Protein AF-A0A6N7FLP1-F1 (afdb_monomer)

Sequence (189 aa):
MVPLFHERLGVHRRAWGLLALALGVGLVAIHPLTVPLIALSWLYAVVRYARTEVHVDTDTVRVGKRVAALAWLDPTSLGRARNPWPWRPFTRTYLGANPIWTNDSVRVVGRDPRGRKVVVAVGTQRRDELIAVLEWGMRSARARAGAWAGTSLPVAGWYDDPWAPGASWRWWDGWQWTAYSAPTFRGRR

Structure (mmCIF, N/CA/C/O backbone):
data_AF-A0A6N7FLP1-F1
#
_entry.id   AF-A0A6N7FLP1-F1
#
loop_
_atom_site.group_PDB
_atom_site.id
_atom_site.type_symbol
_atom_site.label_atom_id
_atom_site.label_alt_id
_atom_site.label_comp_id
_atom_site.label_asym_id
_atom_site.label_entity_id
_atom_site.label_seq_id
_atom_site.pdbx_PDB_ins_code
_atom_site.Cartn_x
_atom_site.Cartn_y
_atom_site.Cartn_z
_atom_site.occupancy
_atom_site.B_iso_or_equiv
_atom_site.auth_seq_id
_atom_site.auth_comp_id
_atom_site.auth_asym_id
_atom_site.auth_atom_id
_atom_site.pdbx_PDB_model_num
ATOM 1 N N . MET A 1 1 ? -4.647 -14.463 12.229 1.00 58.47 1 MET A N 1
ATOM 2 C CA . MET A 1 1 ? -5.550 -13.712 11.330 1.00 58.47 1 MET A CA 1
ATOM 3 C C . MET A 1 1 ? -5.112 -13.975 9.904 1.00 58.47 1 MET A C 1
ATOM 5 O O . MET A 1 1 ? -3.911 -14.040 9.673 1.00 58.47 1 MET A O 1
ATOM 9 N N . VAL A 1 2 ? -6.055 -14.202 8.992 1.00 75.69 2 VAL A N 1
ATOM 10 C CA . VAL A 1 2 ? -5.757 -14.374 7.563 1.00 75.69 2 VAL A CA 1
ATOM 11 C C . VAL A 1 2 ? -5.681 -12.977 6.934 1.00 75.69 2 VAL A C 1
ATOM 13 O O . VAL A 1 2 ? -6.632 -12.215 7.122 1.00 75.69 2 VAL A O 1
ATOM 16 N N . PRO A 1 3 ? -4.583 -12.610 6.246 1.00 84.44 3 PRO A N 1
ATOM 17 C CA . PRO A 1 3 ? -4.479 -11.310 5.591 1.00 84.44 3 PRO A CA 1
ATOM 18 C C . PRO A 1 3 ? -5.512 -11.209 4.463 1.00 84.44 3 PRO A C 1
ATOM 20 O O . PRO A 1 3 ? -5.725 -12.169 3.723 1.00 84.44 3 PRO A O 1
ATOM 23 N N . LEU A 1 4 ? -6.138 -10.040 4.316 1.00 90.62 4 LEU A N 1
ATOM 24 C CA . LEU A 1 4 ? -7.123 -9.774 3.258 1.00 90.62 4 LEU A CA 1
ATOM 25 C C . LEU A 1 4 ? -6.460 -9.695 1.885 1.00 90.62 4 LEU A C 1
ATOM 27 O O . LEU A 1 4 ? -7.066 -10.020 0.870 1.00 90.62 4 LEU A O 1
ATOM 31 N N . PHE A 1 5 ? -5.210 -9.241 1.860 1.00 93.88 5 PHE A N 1
ATOM 32 C CA . PHE A 1 5 ? -4.398 -9.194 0.661 1.00 93.88 5 PHE A CA 1
ATOM 33 C C . PHE A 1 5 ? -2.942 -9.441 1.016 1.00 93.88 5 PHE A C 1
ATOM 35 O O . PHE A 1 5 ? -2.405 -8.852 1.956 1.00 93.88 5 PHE A O 1
ATOM 42 N N . HIS A 1 6 ? -2.294 -10.280 0.219 1.00 93.62 6 HIS A N 1
ATOM 43 C CA . HIS A 1 6 ? -0.866 -10.514 0.295 1.00 93.62 6 HIS A CA 1
ATOM 44 C C . HIS A 1 6 ? -0.283 -10.601 -1.114 1.00 93.62 6 HIS A C 1
ATOM 46 O O . HIS A 1 6 ? -0.734 -11.393 -1.946 1.00 93.62 6 HIS A O 1
ATOM 52 N N . GLU A 1 7 ? 0.745 -9.800 -1.372 1.00 90.50 7 GLU A N 1
ATOM 53 C CA . GLU A 1 7 ? 1.528 -9.867 -2.599 1.00 90.50 7 GLU A CA 1
ATOM 54 C C . GLU A 1 7 ? 2.999 -9.621 -2.284 1.00 90.50 7 GLU A C 1
ATOM 56 O O . GLU A 1 7 ? 3.379 -8.600 -1.706 1.00 90.50 7 GLU A O 1
ATOM 61 N N . ARG A 1 8 ? 3.853 -10.547 -2.721 1.00 87.69 8 ARG A N 1
ATOM 62 C CA . ARG A 1 8 ? 5.289 -10.307 -2.768 1.00 87.69 8 ARG A CA 1
ATOM 63 C C . ARG A 1 8 ? 5.625 -9.645 -4.092 1.00 87.69 8 ARG A C 1
ATOM 65 O O . ARG A 1 8 ? 5.362 -10.202 -5.156 1.00 87.69 8 ARG A O 1
ATOM 72 N N . LEU A 1 9 ? 6.225 -8.464 -4.026 1.00 82.56 9 LEU A N 1
ATOM 73 C CA . LEU A 1 9 ? 6.551 -7.712 -5.226 1.00 82.56 9 LEU A CA 1
ATOM 74 C C . LEU A 1 9 ? 7.713 -8.391 -5.947 1.00 82.56 9 LEU A C 1
ATOM 76 O O . LEU A 1 9 ? 8.811 -8.534 -5.413 1.00 82.56 9 LEU A O 1
ATOM 80 N N . GLY A 1 10 ? 7.443 -8.854 -7.163 1.00 72.75 10 GLY A N 1
ATOM 81 C CA . GLY A 1 10 ? 8.394 -9.578 -7.996 1.00 72.75 10 GLY A CA 1
ATOM 82 C C . GLY A 1 10 ? 8.867 -8.764 -9.195 1.00 72.75 10 GLY A C 1
ATOM 83 O O . GLY A 1 10 ? 8.194 -7.851 -9.681 1.00 72.75 10 GLY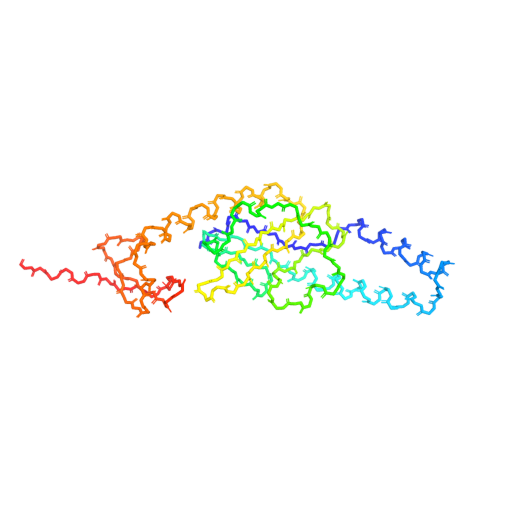 A O 1
ATOM 84 N N . VAL A 1 11 ? 10.041 -9.125 -9.709 1.00 75.06 11 VAL A N 1
ATOM 85 C CA . VAL A 1 11 ? 10.516 -8.638 -11.006 1.00 75.06 11 VAL A CA 1
ATOM 86 C C . VAL A 1 11 ? 9.883 -9.483 -12.099 1.00 75.06 11 VAL A C 1
ATOM 88 O O . VAL A 1 11 ? 10.123 -10.685 -12.182 1.00 75.06 11 VAL A O 1
ATOM 91 N N . HIS A 1 12 ? 9.075 -8.859 -12.951 1.00 74.50 12 HIS A N 1
ATOM 92 C CA . HIS A 1 12 ? 8.487 -9.546 -14.097 1.00 74.50 12 HIS A CA 1
ATOM 93 C C . HIS A 1 12 ? 9.521 -9.699 -15.221 1.00 74.50 12 HIS A C 1
ATOM 95 O O . HIS A 1 12 ? 10.393 -8.846 -15.377 1.00 74.50 12 HIS A O 1
ATOM 101 N N . ARG A 1 13 ? 9.373 -10.705 -16.097 1.00 78.81 13 ARG A N 1
ATOM 102 C CA . ARG A 1 13 ? 10.226 -10.867 -17.299 1.00 78.81 13 ARG A CA 1
ATOM 103 C C . ARG A 1 13 ? 10.366 -9.584 -18.136 1.00 78.81 13 ARG A C 1
ATOM 105 O O . ARG A 1 13 ? 11.445 -9.301 -18.640 1.00 78.81 13 ARG A O 1
ATOM 112 N N . ARG A 1 14 ? 9.302 -8.773 -18.227 1.00 74.75 14 ARG A N 1
ATOM 113 C CA . ARG A 1 14 ? 9.288 -7.496 -18.966 1.00 74.75 14 ARG A CA 1
ATOM 114 C C . ARG A 1 14 ? 10.258 -6.458 -18.392 1.00 74.75 14 ARG A C 1
ATOM 116 O O . ARG A 1 14 ? 10.766 -5.634 -19.142 1.00 74.75 14 ARG A O 1
ATOM 123 N N . ALA A 1 15 ?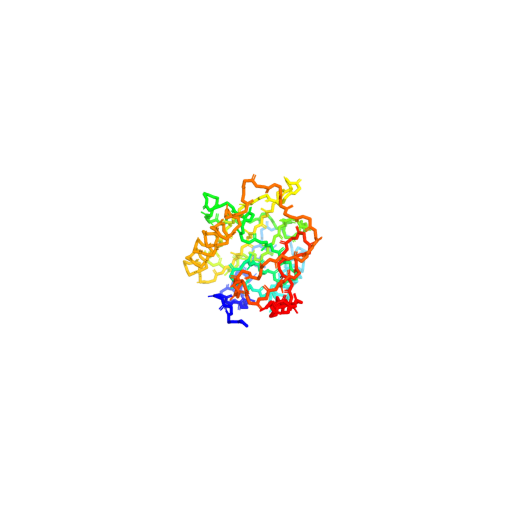 10.555 -6.519 -17.093 1.00 77.38 15 ALA A N 1
ATOM 124 C CA . ALA A 1 15 ? 11.507 -5.621 -16.448 1.00 77.38 15 ALA A CA 1
ATOM 125 C C . ALA A 1 15 ? 12.912 -5.756 -17.055 1.00 77.38 15 ALA A C 1
ATOM 127 O O . ALA A 1 15 ? 13.587 -4.758 -17.272 1.00 77.38 15 ALA A O 1
ATOM 128 N N . TRP A 1 16 ? 13.335 -6.976 -17.392 1.00 84.56 16 TRP A N 1
ATOM 129 C CA . TRP A 1 16 ? 14.635 -7.209 -18.023 1.00 84.56 16 TRP A CA 1
ATOM 130 C C . TRP A 1 16 ? 14.700 -6.651 -19.449 1.00 84.56 16 TRP A C 1
ATOM 132 O O . TRP A 1 16 ? 15.739 -6.137 -19.853 1.00 84.56 16 TRP A O 1
ATOM 142 N N . GLY A 1 17 ? 13.578 -6.657 -20.178 1.00 85.00 17 GLY A N 1
ATOM 143 C CA . GLY A 1 17 ? 13.468 -5.973 -21.470 1.00 85.00 17 GLY A CA 1
ATOM 144 C C . GLY A 1 17 ? 13.598 -4.450 -21.348 1.00 85.00 17 GLY A C 1
ATOM 145 O O . GLY A 1 17 ? 14.312 -3.832 -22.132 1.00 85.00 17 GLY A O 1
ATOM 146 N N . LEU A 1 18 ? 12.977 -3.847 -20.326 1.00 82.88 18 LEU A N 1
ATOM 147 C CA . LEU A 1 18 ? 13.129 -2.414 -20.035 1.00 82.88 18 LEU A CA 1
ATOM 148 C C . LEU A 1 18 ? 14.564 -2.049 -19.637 1.00 82.88 18 LEU A C 1
ATOM 150 O O . LEU A 1 18 ? 15.049 -0.997 -20.044 1.00 82.88 18 LEU A O 1
ATOM 154 N N . LEU A 1 19 ? 15.252 -2.915 -18.886 1.00 86.00 19 LEU A N 1
ATOM 155 C CA . LEU A 1 19 ? 16.673 -2.738 -18.585 1.00 86.00 19 LEU A CA 1
ATOM 156 C C . LEU A 1 19 ? 17.507 -2.749 -19.867 1.00 86.00 19 LEU A C 1
ATOM 158 O O . LEU A 1 19 ? 18.286 -1.827 -20.078 1.00 86.00 19 LEU A O 1
ATOM 162 N N . ALA A 1 20 ? 17.327 -3.749 -20.735 1.00 89.81 20 ALA A N 1
ATOM 163 C CA . ALA A 1 20 ? 18.060 -3.833 -21.997 1.00 89.81 20 ALA A CA 1
ATOM 164 C C . ALA A 1 20 ? 17.852 -2.577 -22.860 1.00 89.81 20 ALA A C 1
ATOM 166 O O . ALA A 1 20 ? 18.819 -2.006 -23.362 1.00 89.81 20 ALA A O 1
ATOM 167 N N . LEU A 1 21 ? 16.608 -2.093 -22.952 1.00 88.75 21 LEU A N 1
ATOM 168 C CA . LEU A 1 21 ? 16.284 -0.841 -23.633 1.00 88.75 21 LEU A CA 1
ATOM 169 C C . LEU A 1 21 ? 16.990 0.363 -22.988 1.00 88.75 21 LEU A C 1
ATOM 171 O O . LEU A 1 21 ? 17.603 1.158 -23.694 1.00 88.75 21 LEU A O 1
ATOM 175 N N . ALA A 1 22 ? 16.939 0.491 -21.659 1.00 84.44 22 ALA A N 1
ATOM 176 C CA . ALA A 1 22 ? 17.579 1.590 -20.936 1.00 84.44 22 ALA A CA 1
ATOM 177 C C . ALA A 1 22 ? 19.105 1.601 -21.118 1.00 84.44 22 ALA A C 1
ATOM 179 O O . ALA A 1 22 ? 19.692 2.668 -21.289 1.00 84.44 22 ALA A O 1
ATOM 180 N N . LEU A 1 23 ? 19.744 0.426 -21.124 1.00 90.06 23 LEU A N 1
ATOM 181 C CA . LEU A 1 23 ? 21.177 0.297 -21.394 1.00 90.06 23 LEU A CA 1
ATOM 182 C C . LEU A 1 23 ? 21.505 0.675 -22.844 1.00 90.06 23 LEU A C 1
ATOM 184 O O . LEU A 1 23 ? 22.462 1.411 -23.063 1.00 90.06 23 LEU A O 1
ATOM 188 N N . GLY A 1 24 ? 20.694 0.242 -23.816 1.00 90.25 24 GLY A N 1
ATOM 189 C CA . GLY A 1 24 ? 20.858 0.612 -25.225 1.00 90.25 24 GLY A CA 1
ATOM 190 C C . GLY A 1 24 ? 20.737 2.121 -25.458 1.00 90.25 24 GLY A C 1
ATOM 191 O O . GLY A 1 24 ? 21.593 2.718 -26.106 1.00 90.25 24 GLY A O 1
ATOM 192 N N . VAL A 1 25 ? 19.730 2.765 -24.858 1.00 87.44 25 VAL A N 1
ATOM 193 C CA . VAL A 1 25 ? 19.575 4.229 -24.908 1.00 87.44 25 VAL A CA 1
ATOM 194 C C . VAL A 1 25 ? 20.745 4.929 -24.214 1.00 87.44 25 VAL A C 1
ATOM 196 O O . VAL A 1 25 ? 21.289 5.879 -24.767 1.00 87.44 25 VAL A O 1
ATOM 199 N N . GLY A 1 26 ? 21.174 4.461 -23.038 1.00 87.81 26 GLY A N 1
ATOM 200 C CA . GLY A 1 26 ? 22.321 5.037 -22.328 1.00 87.81 26 GLY A CA 1
ATOM 201 C C .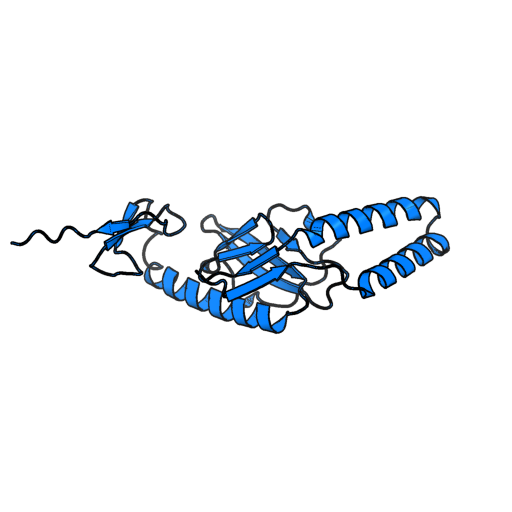 GLY A 1 26 ? 23.626 4.956 -23.128 1.00 87.81 26 GLY A C 1
ATOM 202 O O . GLY A 1 26 ? 24.414 5.904 -23.109 1.00 87.81 26 GLY A O 1
ATOM 203 N N . LEU A 1 27 ? 23.820 3.858 -23.867 1.00 91.44 27 LEU A N 1
ATOM 204 C CA . LEU A 1 27 ? 24.973 3.637 -24.738 1.00 91.44 27 LEU A CA 1
ATOM 205 C C . LEU A 1 27 ? 24.980 4.587 -25.945 1.00 91.44 27 LEU A C 1
ATOM 207 O O . LEU A 1 27 ? 26.031 5.125 -26.278 1.00 91.44 27 LEU A O 1
ATOM 211 N N . VAL A 1 28 ? 23.825 4.782 -26.590 1.00 91.88 28 VAL A N 1
ATOM 212 C CA . VAL A 1 28 ? 23.717 5.509 -27.869 1.00 91.88 28 VAL A CA 1
ATOM 213 C C . VAL A 1 28 ? 23.464 7.008 -27.685 1.00 91.88 28 VAL A C 1
ATOM 215 O O . VAL A 1 28 ? 24.013 7.814 -28.427 1.00 91.88 28 VAL A O 1
ATOM 218 N N . ALA A 1 29 ? 22.623 7.395 -26.724 1.00 88.81 29 ALA A N 1
ATOM 219 C CA . ALA A 1 29 ? 22.052 8.742 -26.650 1.00 88.81 29 ALA A CA 1
ATOM 220 C C . ALA A 1 29 ? 22.621 9.623 -25.525 1.00 88.81 29 ALA A C 1
ATOM 222 O O . ALA A 1 29 ? 22.353 10.821 -25.515 1.00 88.81 29 ALA A O 1
ATOM 223 N N . ILE A 1 30 ? 23.355 9.053 -24.560 1.00 86.94 30 ILE A N 1
ATOM 224 C CA . ILE A 1 30 ? 23.883 9.802 -23.407 1.00 86.94 30 ILE A CA 1
ATOM 225 C C . ILE A 1 30 ? 25.407 9.716 -23.368 1.00 86.94 30 ILE A C 1
ATOM 227 O O . ILE A 1 30 ? 26.086 10.638 -23.806 1.00 86.94 30 ILE A O 1
ATOM 231 N N . HIS A 1 31 ? 25.949 8.635 -22.799 1.00 89.12 31 HIS A N 1
ATOM 232 C CA . HIS A 1 31 ? 27.386 8.405 -22.678 1.00 89.12 31 HIS A CA 1
ATOM 233 C C . HIS A 1 31 ? 27.643 6.979 -22.156 1.00 89.12 31 HIS A C 1
ATOM 235 O O . HIS A 1 31 ? 27.042 6.604 -21.141 1.00 89.12 31 HIS A O 1
ATOM 241 N N . PRO A 1 32 ? 28.587 6.204 -22.722 1.00 90.56 32 PRO A N 1
ATOM 242 C CA . PRO A 1 32 ? 28.861 4.826 -22.294 1.00 90.56 32 PRO A CA 1
ATOM 243 C C . PRO A 1 32 ? 29.179 4.675 -20.798 1.00 90.56 32 PRO A C 1
ATOM 245 O O . PRO A 1 32 ? 28.759 3.711 -20.165 1.00 90.56 32 PRO A O 1
ATOM 248 N N . LEU A 1 33 ? 29.847 5.665 -20.193 1.00 91.56 33 LEU A N 1
ATOM 249 C CA . LEU A 1 33 ? 30.149 5.671 -18.749 1.00 91.56 33 LEU A CA 1
ATOM 250 C C . LEU A 1 33 ? 28.903 5.709 -17.843 1.00 91.56 33 LEU A C 1
ATOM 252 O O . LEU A 1 33 ? 29.005 5.403 -16.658 1.00 91.56 33 LEU A O 1
ATOM 256 N N . THR A 1 34 ? 27.725 6.058 -18.367 1.00 85.94 34 THR A N 1
ATOM 257 C CA . THR A 1 34 ? 26.471 6.027 -17.592 1.00 85.94 34 THR A CA 1
ATOM 258 C C . THR A 1 34 ? 25.852 4.631 -17.519 1.00 85.94 34 THR A C 1
ATOM 260 O O . THR A 1 34 ? 25.090 4.348 -16.595 1.00 85.94 34 THR A O 1
ATOM 263 N N . VAL A 1 35 ? 26.211 3.724 -18.434 1.00 89.25 35 VAL A N 1
ATOM 264 C CA . VAL A 1 35 ? 25.641 2.369 -18.531 1.00 89.25 35 VAL A CA 1
ATOM 265 C C . VAL A 1 35 ? 25.856 1.552 -17.243 1.00 89.25 35 VAL A C 1
ATOM 267 O O . VAL A 1 35 ? 24.874 0.991 -16.745 1.00 89.25 35 VAL A O 1
ATOM 270 N N . PRO A 1 36 ? 27.055 1.526 -16.617 1.00 91.00 36 PRO A N 1
ATOM 271 C CA . PRO A 1 36 ? 27.245 0.851 -15.332 1.00 91.00 36 PRO A CA 1
ATOM 272 C C . PRO A 1 36 ? 26.366 1.428 -14.217 1.00 91.00 36 PRO A C 1
ATOM 274 O O . PRO A 1 36 ? 25.808 0.675 -13.421 1.00 91.00 36 PRO A O 1
ATOM 277 N N . LEU A 1 37 ? 26.188 2.754 -14.176 1.00 86.25 37 LEU A N 1
ATOM 278 C CA . LEU A 1 37 ? 25.345 3.416 -13.175 1.00 86.25 37 LEU A CA 1
ATOM 279 C C . LEU A 1 37 ? 23.868 3.043 -13.349 1.00 86.25 37 LEU A C 1
ATOM 281 O O . LEU A 1 37 ? 23.185 2.776 -12.356 1.00 86.25 37 LEU A O 1
ATOM 285 N N . ILE A 1 38 ? 23.383 2.970 -14.593 1.00 83.62 38 ILE A N 1
ATOM 286 C CA . ILE A 1 38 ? 22.024 2.512 -14.918 1.00 83.62 38 ILE A CA 1
ATOM 287 C C . ILE A 1 38 ? 21.841 1.054 -14.477 1.00 83.62 38 ILE A C 1
ATOM 289 O O . ILE A 1 38 ? 20.880 0.747 -13.769 1.00 83.62 38 ILE A O 1
ATOM 293 N N . ALA A 1 39 ? 22.777 0.169 -14.834 1.00 87.69 39 ALA A N 1
ATOM 294 C CA . ALA A 1 39 ? 22.719 -1.249 -14.483 1.00 87.69 39 ALA A CA 1
ATOM 295 C C . ALA A 1 39 ? 22.724 -1.474 -12.961 1.00 87.69 39 ALA A C 1
ATOM 297 O O . ALA A 1 39 ? 21.883 -2.210 -12.441 1.00 87.69 39 ALA A O 1
ATOM 298 N N . LEU A 1 40 ? 23.620 -0.799 -12.234 1.00 87.62 40 LEU A N 1
ATOM 299 C CA . LEU A 1 40 ? 23.705 -0.878 -10.773 1.00 87.62 40 LEU A CA 1
ATOM 300 C C . LEU A 1 40 ? 22.443 -0.334 -10.098 1.00 87.62 40 LEU A C 1
ATOM 302 O O . LEU A 1 40 ? 21.915 -0.963 -9.181 1.00 87.62 40 LEU A O 1
ATOM 306 N N . SER A 1 41 ? 21.920 0.797 -10.578 1.00 81.56 41 SER A N 1
ATOM 307 C CA . SER A 1 41 ? 20.674 1.379 -10.067 1.00 81.56 41 SER A CA 1
ATOM 308 C C . SER A 1 41 ? 19.487 0.437 -10.280 1.00 81.56 41 SER A C 1
ATOM 310 O O . SER A 1 41 ? 18.652 0.273 -9.386 1.00 81.56 41 SER A O 1
ATOM 312 N N . TRP A 1 42 ? 19.431 -0.231 -11.436 1.00 84.12 42 TRP A N 1
ATOM 313 C CA . TRP A 1 42 ? 18.405 -1.224 -11.734 1.00 84.12 42 TRP A CA 1
ATOM 314 C C . TRP A 1 42 ? 18.513 -2.448 -10.831 1.00 84.12 42 TRP A C 1
ATOM 316 O O . TRP A 1 42 ? 17.521 -2.859 -10.228 1.00 84.12 42 TRP A O 1
ATOM 326 N N . LEU A 1 43 ? 19.717 -3.009 -10.692 1.00 84.69 43 LEU A N 1
ATOM 327 C CA . LEU A 1 43 ? 19.966 -4.169 -9.840 1.00 84.69 43 LEU A CA 1
ATOM 328 C C . LEU A 1 43 ? 19.602 -3.864 -8.383 1.00 84.69 43 LEU A C 1
ATOM 330 O O . LEU A 1 43 ? 18.911 -4.651 -7.737 1.00 84.69 43 LEU A O 1
ATOM 334 N N . TYR A 1 44 ? 19.993 -2.688 -7.889 1.00 83.75 44 TYR A N 1
ATOM 335 C CA . TYR A 1 44 ? 19.606 -2.214 -6.565 1.00 83.75 44 TYR A CA 1
ATOM 336 C C . TYR A 1 44 ? 18.081 -2.143 -6.410 1.00 83.75 44 TYR A C 1
ATOM 338 O O . TYR A 1 44 ? 17.539 -2.649 -5.424 1.00 83.75 44 TYR A O 1
ATOM 346 N N . ALA A 1 45 ? 17.370 -1.570 -7.388 1.00 78.38 45 ALA A N 1
ATOM 347 C CA . ALA A 1 45 ? 15.911 -1.502 -7.365 1.00 78.38 45 ALA A CA 1
ATOM 348 C C . ALA A 1 45 ? 15.275 -2.902 -7.353 1.00 78.38 45 ALA A C 1
ATOM 350 O O . ALA A 1 45 ? 14.385 -3.164 -6.545 1.00 78.38 45 ALA A O 1
ATOM 351 N N . VAL A 1 46 ? 15.758 -3.817 -8.197 1.00 80.62 46 VAL A N 1
ATOM 352 C CA . VAL A 1 46 ? 15.313 -5.217 -8.260 1.00 80.62 46 VAL A CA 1
ATOM 353 C C . VAL A 1 46 ? 15.471 -5.902 -6.906 1.00 80.62 46 VAL A C 1
ATOM 355 O O . VAL A 1 46 ? 14.496 -6.427 -6.373 1.00 80.62 46 VAL A O 1
ATOM 358 N N . VAL A 1 47 ? 16.666 -5.856 -6.314 1.00 82.00 47 VAL A N 1
ATOM 359 C CA . VAL A 1 47 ? 16.953 -6.506 -5.026 1.00 82.00 47 VAL A CA 1
ATOM 360 C C . VAL A 1 47 ? 16.106 -5.905 -3.907 1.00 82.00 47 VAL A C 1
ATOM 362 O O . VAL A 1 47 ? 15.560 -6.634 -3.074 1.00 82.00 47 VAL A O 1
ATOM 365 N N . ARG A 1 48 ? 15.959 -4.578 -3.898 1.00 80.69 48 ARG A N 1
ATOM 366 C CA . ARG A 1 48 ? 15.133 -3.864 -2.924 1.00 80.69 48 ARG A CA 1
ATOM 367 C C . ARG A 1 48 ? 13.664 -4.281 -3.016 1.00 80.69 48 ARG A C 1
ATOM 369 O O . ARG A 1 48 ? 13.053 -4.573 -1.987 1.00 80.69 48 ARG A O 1
ATOM 376 N N . TYR A 1 49 ? 13.092 -4.314 -4.218 1.00 77.88 49 TYR A N 1
ATOM 377 C CA . TYR A 1 49 ? 11.667 -4.601 -4.391 1.00 77.88 49 TYR A CA 1
ATOM 378 C C . TYR A 1 49 ? 11.340 -6.096 -4.312 1.00 77.88 49 TYR A C 1
ATOM 380 O O . TYR A 1 49 ? 10.307 -6.424 -3.746 1.00 77.88 49 TYR A O 1
ATOM 388 N N . ALA A 1 50 ? 12.242 -6.999 -4.714 1.00 78.44 50 ALA A N 1
ATOM 389 C CA . ALA A 1 50 ? 12.068 -8.457 -4.594 1.00 78.44 50 ALA A CA 1
ATOM 390 C C . ALA A 1 50 ? 11.907 -8.962 -3.142 1.00 78.44 50 ALA A C 1
ATOM 392 O O . ALA A 1 50 ? 11.446 -10.082 -2.885 1.00 78.44 50 ALA A O 1
ATOM 393 N N . ARG A 1 51 ? 12.330 -8.145 -2.172 1.00 81.69 51 ARG A N 1
ATOM 394 C CA . ARG A 1 51 ? 12.180 -8.390 -0.730 1.00 81.69 51 ARG A CA 1
ATOM 395 C C . ARG A 1 51 ? 11.015 -7.616 -0.113 1.00 81.6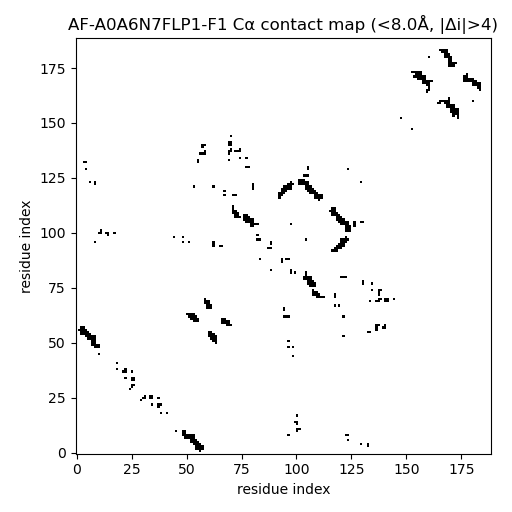9 51 ARG A C 1
ATOM 397 O O . ARG A 1 51 ? 10.844 -7.649 1.101 1.00 81.69 51 ARG A O 1
ATOM 404 N N . THR A 1 52 ? 10.260 -6.871 -0.918 1.00 86.06 52 THR A N 1
ATOM 405 C CA . THR A 1 52 ? 9.147 -6.066 -0.426 1.00 86.06 52 THR A CA 1
ATOM 406 C C . THR A 1 52 ? 7.850 -6.848 -0.550 1.00 86.06 52 THR A C 1
ATOM 408 O O . THR A 1 52 ? 7.471 -7.287 -1.632 1.00 86.06 52 THR A O 1
ATOM 411 N N . GLU A 1 53 ? 7.162 -6.996 0.573 1.00 91.00 53 GLU A N 1
ATOM 412 C CA . GLU A 1 53 ? 5.845 -7.618 0.640 1.00 91.00 53 GLU A CA 1
ATOM 413 C C . GLU A 1 53 ? 4.794 -6.570 0.973 1.00 91.00 53 GLU A C 1
ATOM 415 O O . GLU A 1 53 ? 5.031 -5.661 1.773 1.00 91.00 53 GLU A O 1
ATOM 420 N N . VAL A 1 54 ? 3.633 -6.708 0.354 1.00 90.94 54 VAL A N 1
ATOM 421 C CA . VAL A 1 54 ? 2.448 -5.907 0.621 1.00 90.94 54 VAL A CA 1
ATOM 422 C C . VAL A 1 54 ? 1.475 -6.810 1.351 1.00 90.94 54 VAL A C 1
ATOM 424 O O . VAL A 1 54 ? 1.075 -7.843 0.823 1.00 90.94 54 VAL A O 1
ATOM 427 N N . HIS A 1 55 ? 1.123 -6.421 2.569 1.00 93.94 55 HIS A N 1
ATOM 428 C CA . HIS A 1 55 ? 0.131 -7.101 3.391 1.00 93.94 55 HIS A CA 1
ATOM 429 C C . HIS A 1 55 ? -0.952 -6.094 3.750 1.00 93.94 55 HIS A C 1
ATOM 431 O O . HIS A 1 55 ? -0.642 -5.006 4.237 1.00 93.94 55 HIS A O 1
ATOM 437 N N . VAL A 1 56 ? -2.208 -6.439 3.499 1.00 94.12 56 VAL A N 1
ATOM 438 C CA . VAL A 1 56 ? -3.355 -5.679 3.997 1.00 94.12 56 VAL A CA 1
ATOM 439 C C . VAL A 1 56 ? -4.113 -6.571 4.963 1.00 94.12 56 VAL A C 1
ATOM 441 O O . VAL A 1 56 ? -4.607 -7.632 4.582 1.00 94.12 56 VAL A O 1
ATOM 444 N N . ASP A 1 57 ? -4.185 -6.123 6.208 1.00 93.25 57 ASP A N 1
ATOM 445 C CA . ASP A 1 57 ? -4.975 -6.734 7.269 1.00 93.25 57 ASP A CA 1
ATOM 446 C C . ASP A 1 57 ? -6.274 -5.944 7.466 1.00 93.25 57 ASP A C 1
ATOM 448 O O . ASP A 1 57 ? -6.555 -4.972 6.764 1.00 93.25 57 ASP A O 1
ATOM 452 N N . THR A 1 58 ? -7.078 -6.334 8.452 1.00 89.50 58 THR A N 1
ATOM 453 C CA . THR A 1 58 ? -8.347 -5.670 8.775 1.00 89.50 58 THR A CA 1
ATOM 454 C C . THR A 1 58 ? -8.187 -4.196 9.131 1.00 89.50 58 THR A C 1
ATOM 456 O O . THR A 1 58 ? -9.044 -3.394 8.764 1.00 89.50 58 THR A O 1
ATOM 459 N N . ASP A 1 59 ? -7.114 -3.836 9.840 1.00 88.50 59 ASP A N 1
ATOM 460 C CA . ASP A 1 59 ? -6.919 -2.490 10.395 1.00 88.50 59 ASP A CA 1
ATOM 461 C C . ASP A 1 59 ? -5.675 -1.778 9.864 1.00 88.50 59 ASP A C 1
ATOM 463 O O . ASP A 1 59 ? -5.551 -0.559 10.011 1.00 88.50 59 ASP A O 1
ATOM 467 N N . THR A 1 60 ? -4.748 -2.501 9.234 1.00 92.06 60 THR A N 1
ATOM 468 C CA . THR A 1 60 ? -3.464 -1.939 8.809 1.00 92.06 60 THR A CA 1
ATOM 469 C C . THR A 1 60 ? -3.081 -2.363 7.400 1.00 92.06 60 THR A C 1
ATOM 471 O O . THR A 1 60 ? -3.473 -3.416 6.905 1.00 92.06 60 THR A O 1
ATOM 474 N N . VAL A 1 61 ? -2.288 -1.518 6.750 1.00 92.75 61 VAL A N 1
ATOM 475 C CA . VAL A 1 61 ? -1.567 -1.844 5.524 1.00 92.75 61 VAL A CA 1
ATOM 476 C C . VAL A 1 61 ? -0.074 -1.781 5.802 1.00 92.75 61 VAL A C 1
ATOM 478 O O . VAL A 1 61 ? 0.449 -0.783 6.307 1.00 92.75 61 VAL A O 1
ATOM 481 N N . ARG A 1 62 ? 0.627 -2.856 5.453 1.00 91.69 62 ARG A N 1
ATOM 482 C CA . ARG A 1 62 ? 2.071 -3.000 5.582 1.00 91.69 62 ARG A CA 1
ATOM 483 C C . ARG A 1 62 ? 2.707 -3.116 4.203 1.00 91.69 62 ARG A C 1
ATOM 485 O O . ARG A 1 62 ? 2.306 -3.934 3.385 1.00 91.69 62 ARG A O 1
ATOM 492 N N . VAL A 1 63 ? 3.731 -2.304 3.964 1.00 89.50 63 VAL A N 1
ATOM 493 C CA . VAL A 1 63 ? 4.543 -2.322 2.741 1.00 89.50 63 VAL A CA 1
ATOM 494 C C . VAL A 1 63 ? 6.006 -2.462 3.151 1.00 89.50 63 VAL A C 1
ATOM 496 O O . VAL A 1 63 ? 6.631 -1.525 3.664 1.00 89.50 63 VAL A O 1
ATOM 499 N N . GLY A 1 64 ? 6.551 -3.663 2.977 1.00 88.00 64 GLY A N 1
ATOM 500 C CA . GLY A 1 64 ? 7.852 -4.058 3.503 1.00 88.00 64 GLY A CA 1
ATOM 501 C C . GLY A 1 64 ? 7.896 -3.914 5.025 1.00 88.00 64 GLY A C 1
ATOM 502 O O . GLY A 1 64 ? 7.125 -4.536 5.747 1.00 88.00 64 GLY A O 1
ATOM 503 N N . LYS A 1 65 ? 8.799 -3.064 5.523 1.00 84.81 65 LYS A N 1
ATOM 504 C CA . LYS A 1 65 ? 8.968 -2.808 6.966 1.00 84.81 65 LYS A CA 1
ATOM 505 C C . LYS A 1 65 ? 8.068 -1.696 7.519 1.00 84.81 65 LYS A C 1
ATOM 507 O O . LYS A 1 65 ? 8.173 -1.371 8.696 1.00 84.81 65 LYS A O 1
ATOM 512 N N . ARG A 1 66 ? 7.257 -1.044 6.683 1.00 84.75 66 ARG A N 1
ATOM 513 C CA . ARG A 1 66 ? 6.459 0.126 7.082 1.00 84.75 66 ARG A CA 1
ATOM 514 C C . ARG A 1 66 ? 4.993 -0.252 7.206 1.00 84.75 66 ARG A C 1
ATOM 516 O O . ARG A 1 66 ? 4.501 -0.998 6.369 1.00 84.75 66 ARG A O 1
ATOM 523 N N . VAL A 1 67 ? 4.313 0.304 8.205 1.00 89.12 67 VAL A N 1
ATOM 524 C CA . VAL A 1 67 ? 2.899 0.043 8.510 1.00 89.12 67 VAL A CA 1
ATOM 525 C C . VAL A 1 67 ? 2.147 1.370 8.597 1.00 89.12 67 VAL A C 1
ATOM 527 O O . VAL A 1 67 ? 2.701 2.366 9.065 1.00 89.12 67 VAL A O 1
ATOM 530 N N . ALA A 1 68 ? 0.901 1.388 8.136 1.00 88.19 68 ALA A N 1
ATOM 531 C CA . ALA A 1 68 ? -0.042 2.481 8.330 1.00 88.19 68 ALA A CA 1
ATOM 532 C C . ALA A 1 68 ? -1.414 1.917 8.712 1.00 88.19 68 ALA A C 1
ATOM 534 O O . ALA A 1 68 ? -1.832 0.900 8.160 1.00 88.19 68 ALA A O 1
ATOM 535 N N . ALA A 1 69 ? -2.128 2.577 9.626 1.00 90.06 69 ALA A N 1
ATOM 536 C CA . ALA A 1 69 ? -3.505 2.199 9.919 1.00 90.06 69 ALA A CA 1
ATOM 537 C C . ALA A 1 69 ? -4.420 2.605 8.756 1.00 90.06 69 ALA A C 1
ATOM 539 O O . ALA A 1 69 ? -4.332 3.724 8.243 1.00 90.06 69 ALA A O 1
ATOM 540 N N . LEU A 1 70 ? -5.329 1.715 8.364 1.00 91.88 70 LEU A N 1
ATOM 541 C CA . LEU A 1 70 ? -6.293 1.956 7.289 1.00 91.88 70 LEU A CA 1
ATOM 542 C C . LEU A 1 70 ? -7.260 3.092 7.637 1.00 91.88 70 LEU A C 1
ATOM 544 O O . LEU A 1 70 ? -7.659 3.847 6.755 1.00 91.88 70 LEU A O 1
ATOM 548 N N . ALA A 1 71 ? -7.576 3.277 8.922 1.00 89.81 71 ALA A N 1
ATOM 549 C CA . ALA A 1 71 ? -8.447 4.357 9.384 1.00 89.81 71 ALA A CA 1
ATOM 550 C C . ALA A 1 71 ? -7.898 5.764 9.066 1.00 89.81 71 ALA A C 1
ATOM 552 O O . ALA A 1 71 ? -8.673 6.701 8.879 1.00 89.81 71 ALA A O 1
ATOM 553 N N . TRP A 1 72 ? -6.571 5.913 8.969 1.00 89.56 72 TRP A N 1
ATOM 554 C CA . TRP A 1 72 ? -5.902 7.195 8.695 1.00 89.56 72 TRP A CA 1
ATOM 555 C C . TRP A 1 72 ? -5.913 7.582 7.221 1.00 89.56 72 TRP A C 1
ATOM 557 O O . TRP A 1 72 ? -5.620 8.728 6.876 1.00 89.56 72 TRP A O 1
ATOM 567 N N . LEU A 1 73 ? -6.186 6.620 6.346 1.00 91.12 73 LEU A N 1
ATOM 568 C CA . LEU A 1 73 ? -6.154 6.796 4.904 1.00 91.12 73 LEU A CA 1
ATOM 569 C C . LEU A 1 73 ? -7.474 7.382 4.415 1.00 91.12 73 LEU A C 1
ATOM 571 O O . LEU A 1 73 ? -8.526 7.135 4.999 1.00 91.12 73 LEU A O 1
ATOM 575 N N . ASP A 1 74 ? -7.406 8.190 3.363 1.00 90.19 74 ASP A N 1
ATOM 576 C CA . ASP A 1 74 ? -8.543 8.854 2.741 1.00 90.19 74 ASP A CA 1
ATOM 577 C C . ASP A 1 74 ? -9.010 8.099 1.486 1.00 90.19 74 ASP A C 1
ATOM 579 O O . ASP A 1 74 ? -8.304 8.137 0.474 1.00 90.19 74 ASP A O 1
ATOM 583 N N . PRO A 1 75 ? -10.194 7.453 1.510 1.00 89.62 75 PRO A N 1
ATOM 584 C CA . PRO A 1 75 ? -10.766 6.746 0.371 1.00 89.62 75 PRO A CA 1
ATOM 585 C C . PRO A 1 75 ? -10.917 7.630 -0.861 1.00 89.62 75 PRO A C 1
ATOM 587 O O . PRO A 1 75 ? -10.739 7.144 -1.970 1.00 89.62 75 PRO A O 1
ATOM 590 N N . THR A 1 76 ? -11.179 8.930 -0.691 1.00 88.69 76 THR A N 1
ATOM 591 C CA . THR A 1 76 ? -11.327 9.850 -1.832 1.00 88.69 76 THR A CA 1
ATOM 592 C C . THR A 1 76 ? -10.005 10.084 -2.565 1.00 88.69 76 THR A C 1
ATOM 594 O O . THR A 1 76 ? -9.982 10.449 -3.737 1.00 88.69 76 THR A O 1
ATOM 597 N N . SER A 1 77 ? -8.883 9.829 -1.886 1.00 88.00 77 SER A N 1
ATOM 598 C CA . SER A 1 77 ? -7.541 9.916 -2.455 1.00 88.00 77 SER A CA 1
ATOM 599 C C . SER A 1 77 ? -7.049 8.598 -3.064 1.00 88.00 77 SER A C 1
ATOM 601 O O . SER A 1 77 ? -5.930 8.561 -3.590 1.00 88.00 77 SER A O 1
ATOM 603 N N . LEU A 1 78 ? -7.846 7.523 -2.967 1.00 90.75 78 LEU A N 1
ATOM 604 C CA . LEU A 1 78 ? -7.527 6.224 -3.543 1.00 90.75 78 LEU A CA 1
ATOM 605 C C . LEU A 1 78 ? -7.565 6.324 -5.066 1.00 90.75 78 LEU A C 1
ATOM 607 O O . LEU A 1 78 ? -8.576 6.664 -5.672 1.00 90.75 78 LEU A O 1
ATOM 611 N N . GLY A 1 79 ? -6.444 6.022 -5.706 1.00 85.75 79 GLY A N 1
ATOM 612 C CA . GLY A 1 79 ? -6.364 6.106 -7.154 1.00 85.75 79 GLY A CA 1
ATOM 613 C C . GLY A 1 79 ? -5.053 5.585 -7.703 1.00 85.75 79 GLY A C 1
ATOM 614 O O . GLY A 1 79 ? -4.298 4.880 -7.032 1.00 85.75 79 GLY A O 1
ATOM 615 N N . ARG A 1 80 ? -4.768 5.938 -8.958 1.00 79.88 80 ARG A N 1
ATOM 616 C CA . ARG A 1 80 ? -3.527 5.528 -9.617 1.00 79.88 80 ARG A CA 1
ATOM 617 C C . ARG A 1 80 ? -2.350 6.330 -9.064 1.00 79.88 80 ARG A C 1
ATOM 619 O O . ARG A 1 80 ? -2.388 7.564 -9.036 1.00 79.88 80 ARG A O 1
ATOM 626 N N . ALA A 1 81 ? -1.278 5.658 -8.656 1.00 72.19 81 ALA A N 1
ATOM 627 C CA . ALA A 1 81 ? -0.036 6.361 -8.381 1.00 72.19 81 ALA A CA 1
ATOM 628 C C . ALA A 1 81 ? 0.551 6.819 -9.722 1.00 72.19 81 ALA A C 1
ATOM 630 O O . ALA A 1 81 ? 0.809 6.025 -10.620 1.00 72.19 81 ALA A O 1
ATOM 631 N N . ARG A 1 82 ? 0.769 8.124 -9.887 1.00 65.62 82 ARG A N 1
ATOM 632 C CA . ARG A 1 82 ? 1.655 8.588 -10.959 1.00 65.62 82 ARG A CA 1
ATOM 633 C C . ARG A 1 82 ? 3.071 8.160 -10.592 1.00 65.62 82 ARG A C 1
ATOM 635 O O . ARG A 1 82 ? 3.444 8.305 -9.423 1.00 65.62 82 ARG A O 1
ATOM 642 N N . ASN A 1 83 ? 3.798 7.612 -11.567 1.00 53.31 83 ASN A N 1
ATOM 643 C CA . ASN A 1 83 ? 5.141 7.069 -11.383 1.00 53.31 83 ASN A CA 1
ATOM 644 C C . ASN A 1 83 ? 5.980 8.071 -10.566 1.00 53.31 83 ASN A C 1
ATOM 646 O O . ASN A 1 83 ? 6.149 9.220 -10.992 1.00 53.31 83 ASN A O 1
ATOM 650 N N . PRO A 1 84 ? 6.380 7.728 -9.334 1.00 53.91 84 PRO A N 1
ATOM 651 C CA . PRO A 1 84 ? 7.144 8.638 -8.508 1.00 53.91 84 PRO A CA 1
ATOM 652 C C . PRO A 1 84 ? 8.497 8.878 -9.179 1.00 53.91 84 PRO A C 1
ATOM 654 O O . PRO A 1 84 ? 9.131 7.944 -9.659 1.00 53.91 84 PRO A O 1
ATOM 657 N N . TRP A 1 85 ? 8.962 10.127 -9.173 1.00 50.19 85 TRP A N 1
ATOM 658 C CA . TRP A 1 85 ? 10.347 10.427 -9.533 1.00 50.19 85 TRP A CA 1
ATOM 659 C C . TRP A 1 85 ? 11.308 9.475 -8.793 1.00 50.19 85 TRP A C 1
ATOM 661 O O . TRP A 1 85 ? 11.052 9.173 -7.620 1.00 50.19 85 TRP A O 1
ATOM 671 N N . PRO A 1 86 ? 12.406 9.036 -9.433 1.00 50.69 86 PRO A N 1
ATOM 672 C CA . PRO A 1 86 ? 13.261 7.940 -8.961 1.00 50.69 86 PRO A CA 1
ATOM 673 C C . PRO A 1 86 ? 13.800 8.099 -7.526 1.00 50.69 86 PRO A C 1
ATOM 675 O O . PRO A 1 86 ? 14.152 7.109 -6.890 1.00 50.69 86 PRO A O 1
ATOM 678 N N . TRP A 1 87 ? 13.801 9.313 -6.967 1.00 51.34 87 TRP A N 1
ATOM 679 C CA . TRP A 1 87 ? 14.244 9.621 -5.599 1.00 51.34 87 TRP A CA 1
ATOM 680 C C . TRP A 1 87 ? 13.151 9.558 -4.515 1.00 51.34 87 TRP A C 1
ATOM 682 O O . TRP A 1 87 ? 13.450 9.458 -3.325 1.00 51.34 87 TRP A O 1
ATOM 692 N N . ARG A 1 88 ? 11.861 9.583 -4.866 1.00 56.31 88 ARG A N 1
ATOM 693 C CA . ARG A 1 88 ? 10.763 9.494 -3.878 1.00 56.31 88 ARG A CA 1
ATOM 694 C C . ARG A 1 88 ? 10.760 8.221 -3.014 1.00 56.31 88 ARG A C 1
ATOM 696 O O . ARG A 1 88 ? 10.396 8.348 -1.841 1.00 56.31 88 ARG A O 1
ATOM 703 N N . PRO A 1 89 ? 11.201 7.039 -3.494 1.00 54.25 89 PRO A N 1
ATOM 704 C CA . PRO A 1 89 ? 11.377 5.846 -2.663 1.00 54.25 89 PRO A CA 1
ATOM 705 C C . PRO A 1 89 ? 12.254 6.055 -1.419 1.00 54.25 89 PRO A C 1
ATOM 707 O O . PRO A 1 89 ? 12.175 5.258 -0.485 1.00 54.25 89 PRO A O 1
ATOM 710 N N . PHE A 1 90 ? 13.089 7.097 -1.370 1.00 53.41 90 PHE A N 1
ATOM 711 C CA . PHE A 1 90 ? 13.951 7.383 -0.218 1.00 53.41 90 PHE A CA 1
ATOM 712 C C . PHE A 1 90 ? 13.257 8.188 0.898 1.00 53.41 90 PHE A C 1
ATOM 714 O O . PHE A 1 90 ? 13.780 8.274 2.006 1.00 53.41 90 PHE A O 1
ATOM 721 N N . THR A 1 91 ? 12.049 8.720 0.678 1.00 53.59 91 THR A N 1
ATOM 722 C CA . THR A 1 91 ? 11.322 9.479 1.716 1.00 53.59 91 THR A CA 1
ATOM 723 C C . THR A 1 91 ? 10.688 8.565 2.775 1.00 53.59 91 THR A C 1
ATOM 725 O O . THR A 1 91 ? 10.115 7.524 2.454 1.00 53.59 91 THR A O 1
ATOM 728 N N . ARG A 1 92 ? 10.779 8.931 4.067 1.00 52.34 92 ARG A N 1
ATOM 729 C CA . ARG A 1 92 ? 10.255 8.136 5.207 1.00 52.34 92 ARG A CA 1
ATOM 730 C C . ARG A 1 92 ? 8.724 8.013 5.238 1.00 52.34 92 ARG A C 1
ATOM 732 O O . ARG A 1 92 ? 8.210 7.011 5.716 1.00 52.34 92 ARG A O 1
ATOM 739 N N . THR A 1 93 ? 8.011 8.999 4.702 1.00 52.12 93 THR A N 1
ATOM 740 C CA . THR A 1 93 ? 6.536 9.080 4.677 1.00 52.12 93 THR A CA 1
ATOM 741 C C . THR A 1 93 ? 5.893 8.369 3.483 1.00 52.12 93 THR A C 1
ATOM 743 O O . THR A 1 93 ? 4.670 8.319 3.377 1.00 52.12 93 THR A O 1
ATOM 746 N N . TYR A 1 94 ? 6.711 7.813 2.588 1.00 55.56 94 TYR A N 1
ATOM 747 C CA . TYR A 1 94 ? 6.286 7.098 1.392 1.00 55.56 94 TYR A CA 1
ATOM 748 C C . TYR A 1 94 ? 6.361 5.587 1.639 1.00 55.56 94 TYR A C 1
ATOM 750 O O . TYR A 1 94 ? 7.442 4.998 1.604 1.00 55.56 94 TYR A O 1
ATOM 758 N N . LEU A 1 95 ? 5.233 4.936 1.926 1.00 61.41 95 LEU A N 1
ATOM 759 C CA . LEU A 1 95 ? 5.130 3.471 1.930 1.00 61.41 95 LEU A CA 1
ATOM 760 C C . LEU A 1 95 ? 5.094 3.000 0.480 1.00 61.41 95 LEU A C 1
ATOM 762 O O . LEU A 1 95 ? 4.043 2.747 -0.094 1.00 61.41 95 LEU A O 1
ATOM 766 N N . GLY A 1 96 ? 6.276 3.043 -0.117 1.00 59.66 96 GLY A N 1
ATOM 767 C CA . GLY A 1 96 ? 6.491 3.047 -1.540 1.00 59.66 96 GLY A CA 1
ATOM 768 C C . GLY A 1 96 ? 7.166 1.803 -2.041 1.00 59.66 96 GLY A C 1
ATOM 769 O O . GLY A 1 96 ? 8.366 1.639 -1.815 1.00 59.66 96 GLY A O 1
ATOM 770 N N . ALA A 1 97 ? 6.437 0.992 -2.783 1.00 61.09 97 ALA A N 1
ATOM 771 C CA . ALA A 1 97 ? 7.032 -0.065 -3.568 1.00 61.09 97 ALA A CA 1
ATOM 772 C C . ALA A 1 97 ? 6.420 -0.039 -4.953 1.00 61.09 97 ALA A C 1
ATOM 774 O O . ALA A 1 97 ? 5.598 -0.878 -5.274 1.00 61.09 97 ALA A O 1
ATOM 775 N N . ASN A 1 98 ? 6.757 1.004 -5.716 1.00 64.88 98 ASN A N 1
ATOM 776 C CA . ASN A 1 98 ? 6.284 1.221 -7.077 1.00 64.88 98 ASN A CA 1
ATOM 777 C C . ASN A 1 98 ? 7.455 1.023 -8.046 1.00 64.88 98 ASN A C 1
ATOM 779 O O . ASN A 1 98 ? 8.192 1.979 -8.311 1.00 64.88 98 ASN A O 1
ATOM 783 N N . PRO A 1 99 ? 7.712 -0.215 -8.490 1.00 61.34 99 PRO A N 1
ATOM 784 C CA . PRO A 1 99 ? 8.738 -0.464 -9.475 1.00 61.34 99 PRO A CA 1
ATOM 785 C C . PRO A 1 99 ? 8.297 0.060 -10.837 1.00 61.34 99 PRO A C 1
ATOM 787 O O . PRO A 1 99 ? 7.131 -0.043 -11.203 1.00 61.34 99 PRO A O 1
ATOM 790 N N . ILE A 1 100 ? 9.243 0.529 -11.649 1.00 63.50 100 ILE A N 1
ATOM 791 C CA . ILE A 1 100 ? 8.912 1.051 -12.985 1.00 63.50 100 ILE A CA 1
ATOM 792 C C . ILE A 1 100 ? 8.314 -0.017 -13.921 1.00 63.50 100 ILE A C 1
ATOM 794 O O . ILE A 1 100 ? 7.796 0.309 -14.982 1.00 63.50 100 ILE A O 1
ATOM 798 N N . TRP A 1 101 ? 8.438 -1.295 -13.550 1.00 62.53 101 TRP A N 1
ATOM 799 C CA . TRP A 1 101 ? 8.009 -2.460 -14.324 1.00 62.53 101 TRP A CA 1
ATOM 800 C C . TRP A 1 101 ? 6.659 -3.046 -13.885 1.00 62.53 101 TRP A C 1
ATOM 802 O O . TRP A 1 101 ? 6.252 -4.083 -14.415 1.00 62.53 101 TRP A O 1
ATOM 812 N N . THR A 1 102 ? 5.970 -2.450 -12.908 1.00 67.00 102 THR A N 1
ATOM 813 C CA . THR A 1 102 ? 4.569 -2.801 -12.634 1.00 67.00 102 THR A CA 1
ATOM 814 C C . THR A 1 102 ? 3.664 -2.020 -13.576 1.00 67.00 102 THR A C 1
ATOM 816 O O . THR A 1 102 ? 3.840 -0.814 -13.729 1.00 67.00 102 THR A O 1
ATOM 819 N N . ASN A 1 103 ? 2.693 -2.698 -14.199 1.00 63.88 103 ASN A N 1
ATOM 820 C CA . ASN A 1 103 ? 1.750 -2.055 -15.126 1.00 63.88 103 ASN A CA 1
ATOM 821 C C . ASN A 1 103 ? 0.892 -1.001 -14.425 1.00 63.88 103 ASN A C 1
ATOM 823 O O . ASN A 1 103 ? 0.398 -0.063 -15.052 1.00 63.88 103 ASN A O 1
ATOM 827 N N . ASP A 1 104 ? 0.735 -1.162 -13.114 1.00 75.75 104 ASP A N 1
ATOM 828 C CA . ASP A 1 104 ? -0.165 -0.368 -12.330 1.00 75.75 104 ASP A CA 1
ATOM 829 C C . ASP A 1 104 ? 0.348 -0.110 -10.930 1.00 75.75 104 ASP A C 1
ATOM 831 O O . ASP A 1 104 ? 1.073 -0.892 -10.319 1.00 75.75 104 ASP A O 1
ATOM 835 N N . SER A 1 105 ? -0.052 1.044 -10.419 1.00 81.81 105 SER A N 1
ATOM 836 C CA . SER A 1 105 ? 0.26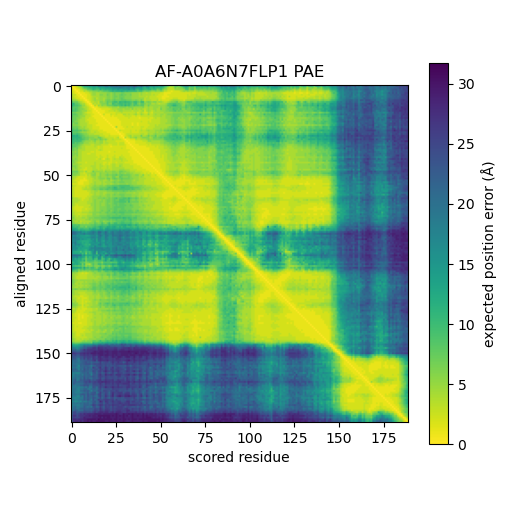1 1.432 -9.064 1.00 81.81 105 SER A CA 1
ATOM 837 C C . SER A 1 105 ? -0.929 2.101 -8.419 1.00 81.81 105 SER A C 1
ATOM 839 O O . SER A 1 105 ? -1.655 2.876 -9.044 1.00 81.81 105 SER A O 1
ATOM 841 N N . VAL A 1 106 ? -1.128 1.776 -7.153 1.00 87.88 106 VAL A N 1
ATOM 842 C CA . VAL A 1 106 ? -2.174 2.311 -6.297 1.00 87.88 106 VAL A CA 1
ATOM 843 C C . VAL A 1 106 ? -1.537 3.326 -5.373 1.00 87.88 106 VAL A C 1
ATOM 845 O O . VAL A 1 106 ? -0.460 3.091 -4.826 1.00 87.88 106 VAL A O 1
ATOM 848 N N . ARG A 1 107 ? -2.187 4.471 -5.205 1.00 89.19 107 ARG A N 1
ATOM 849 C CA . ARG A 1 107 ? -1.823 5.480 -4.220 1.00 89.19 107 ARG A CA 1
ATOM 850 C C . ARG A 1 107 ? -3.031 5.792 -3.364 1.00 89.19 107 ARG A C 1
ATOM 852 O O . ARG A 1 107 ? -4.122 5.970 -3.888 1.00 89.19 107 ARG A O 1
ATOM 859 N N . VAL A 1 108 ? -2.783 5.945 -2.074 1.00 90.88 108 VAL A N 1
ATOM 860 C CA . VAL A 1 108 ? -3.728 6.514 -1.123 1.00 90.88 108 VAL A CA 1
ATOM 861 C C . VAL A 1 108 ? -2.970 7.408 -0.147 1.00 90.88 108 VAL A C 1
ATOM 863 O O . VAL A 1 108 ? -1.816 7.156 0.217 1.00 90.88 108 VAL A O 1
ATOM 866 N N . VAL A 1 109 ? -3.582 8.529 0.198 1.00 89.88 109 VAL A N 1
ATOM 867 C CA . VAL A 1 109 ? -3.040 9.552 1.087 1.00 89.88 109 VAL A CA 1
ATOM 868 C C . VAL A 1 109 ? -3.900 9.595 2.338 1.00 89.88 109 VAL A C 1
ATOM 870 O O . VAL A 1 109 ? -5.093 9.345 2.294 1.00 89.88 109 VAL A O 1
ATOM 873 N N . GLY A 1 110 ? -3.285 9.906 3.464 1.00 89.31 110 GLY A N 1
ATOM 874 C CA . GLY A 1 110 ? -3.963 10.036 4.737 1.00 89.31 110 GLY A CA 1
ATOM 875 C C . GLY A 1 110 ? -3.258 11.020 5.651 1.00 89.31 110 GLY A C 1
ATOM 876 O O . GLY A 1 110 ? -2.250 11.640 5.280 1.00 89.31 110 GLY A O 1
ATOM 877 N N . ARG A 1 111 ? -3.768 11.126 6.873 1.00 86.25 111 ARG A N 1
ATOM 878 C CA . ARG A 1 111 ? -3.105 11.827 7.970 1.00 86.25 111 ARG A CA 1
ATOM 879 C C . ARG A 1 111 ? -3.120 10.952 9.207 1.00 86.25 111 ARG A C 1
ATOM 881 O O . ARG A 1 111 ? -4.148 10.376 9.536 1.00 86.25 111 ARG A O 1
ATOM 888 N N . ASP A 1 112 ? -1.978 10.860 9.872 1.00 83.50 112 ASP A N 1
ATOM 889 C CA . ASP A 1 112 ? -1.921 10.223 11.182 1.00 83.50 112 ASP A CA 1
ATOM 890 C C . ASP A 1 112 ? -2.635 11.098 12.245 1.00 83.50 112 ASP A C 1
ATOM 892 O O . ASP A 1 112 ? -2.946 12.264 11.981 1.00 83.50 112 ASP A O 1
ATOM 896 N N . PRO A 1 113 ? -2.877 10.582 13.463 1.00 77.56 113 PRO A N 1
ATOM 897 C CA . PRO A 1 113 ? -3.461 11.326 14.582 1.00 77.56 113 PRO A CA 1
ATOM 898 C C . PRO A 1 113 ? -2.695 12.595 14.979 1.00 77.56 113 PRO A C 1
ATOM 900 O O . PRO A 1 113 ? -3.250 13.466 15.637 1.00 77.56 113 PRO A O 1
ATOM 903 N N . ARG A 1 114 ? -1.424 12.732 14.577 1.00 79.12 114 ARG A N 1
ATOM 904 C CA . ARG A 1 114 ? -0.609 13.939 14.793 1.00 79.12 114 ARG A CA 1
ATOM 905 C C . ARG A 1 114 ? -0.710 14.923 13.619 1.00 79.12 114 ARG A C 1
ATOM 907 O O . ARG A 1 114 ? 0.061 15.875 13.545 1.00 79.12 114 ARG A O 1
ATOM 914 N N . GLY A 1 115 ? -1.608 14.673 12.666 1.00 79.12 115 GLY A N 1
ATOM 915 C CA . GLY A 1 115 ? -1.811 15.484 11.470 1.00 79.12 115 GLY A CA 1
ATOM 916 C C . GLY A 1 115 ? -0.735 15.315 10.393 1.00 79.12 115 GLY A C 1
ATOM 917 O O . GLY A 1 115 ? -0.783 16.017 9.377 1.00 79.12 115 GLY A O 1
ATOM 918 N N . ARG A 1 116 ? 0.227 14.397 10.561 1.00 82.25 116 ARG A N 1
ATOM 919 C CA . ARG A 1 116 ? 1.313 14.177 9.598 1.00 82.25 116 ARG A CA 1
ATOM 920 C C . ARG A 1 116 ? 0.798 13.400 8.399 1.00 82.25 116 ARG A C 1
ATOM 922 O O . ARG A 1 116 ? 0.090 12.406 8.531 1.00 82.25 116 ARG A O 1
ATOM 929 N N . LYS A 1 117 ? 1.205 13.828 7.205 1.00 85.81 117 LYS A N 1
ATOM 930 C CA . LYS A 1 117 ? 0.819 13.189 5.945 1.00 85.81 117 LYS A CA 1
ATOM 931 C C . LYS A 1 117 ? 1.389 11.771 5.843 1.00 85.81 117 LYS A C 1
ATOM 933 O O . LYS A 1 117 ? 2.607 11.591 5.852 1.00 85.81 117 LYS A O 1
ATOM 938 N N . VAL A 1 118 ? 0.507 10.796 5.645 1.00 85.12 118 VAL A N 1
ATOM 939 C CA . VAL A 1 118 ? 0.843 9.398 5.348 1.00 85.12 118 VAL A CA 1
ATOM 940 C C . VAL A 1 118 ? 0.547 9.140 3.876 1.00 85.12 118 VAL A C 1
ATOM 942 O O . VAL A 1 118 ? -0.500 9.543 3.373 1.00 85.12 118 VAL A O 1
ATOM 945 N N . VAL A 1 119 ? 1.471 8.514 3.147 1.00 87.44 119 VAL A N 1
ATOM 946 C CA . VAL A 1 119 ? 1.250 8.138 1.745 1.00 87.44 119 VAL A CA 1
ATOM 947 C C . VAL A 1 119 ? 1.583 6.669 1.570 1.00 87.44 119 VAL A C 1
ATOM 949 O O . VAL A 1 119 ? 2.730 6.268 1.758 1.00 87.44 119 VAL A O 1
ATOM 952 N N . VAL A 1 120 ? 0.593 5.888 1.152 1.00 87.94 120 VAL A N 1
ATOM 953 C CA . VAL A 1 120 ? 0.772 4.499 0.731 1.00 87.94 120 VAL A CA 1
ATOM 954 C C . VAL A 1 120 ? 0.759 4.470 -0.787 1.00 87.94 120 VAL A C 1
ATOM 956 O O . VAL A 1 120 ? -0.140 5.024 -1.417 1.00 87.94 120 VAL A O 1
ATOM 959 N N . ALA A 1 121 ? 1.802 3.902 -1.382 1.00 87.38 121 ALA A N 1
ATOM 960 C CA . ALA A 1 121 ? 1.957 3.820 -2.822 1.00 87.38 121 ALA A CA 1
ATOM 961 C C . ALA A 1 121 ? 2.590 2.486 -3.222 1.00 87.38 121 ALA A C 1
ATOM 963 O O . ALA A 1 121 ? 3.781 2.250 -3.024 1.00 87.38 121 ALA A O 1
ATOM 964 N N . VAL A 1 122 ? 1.789 1.624 -3.824 1.00 85.56 122 VAL A N 1
ATOM 965 C CA . VAL A 1 122 ? 2.163 0.246 -4.127 1.00 85.56 122 VAL A CA 1
ATOM 966 C C . VAL A 1 122 ? 2.035 0.031 -5.626 1.00 85.56 122 VAL A C 1
ATOM 968 O O . VAL A 1 122 ? 0.961 0.219 -6.183 1.00 85.56 122 VAL A O 1
ATOM 971 N N . GLY A 1 123 ? 3.130 -0.331 -6.282 1.00 82.94 123 GLY A N 1
ATOM 972 C CA . GLY A 1 123 ? 3.113 -0.940 -7.605 1.00 82.94 123 GLY A CA 1
ATOM 973 C C . GLY A 1 123 ? 2.747 -2.404 -7.445 1.00 82.94 123 GLY A C 1
ATOM 974 O O . GLY A 1 123 ? 3.357 -3.101 -6.642 1.00 82.94 123 GLY A O 1
ATOM 975 N N . THR A 1 124 ? 1.729 -2.850 -8.163 1.00 82.88 124 THR A N 1
ATOM 976 C CA . THR A 1 124 ? 1.134 -4.183 -8.022 1.00 82.88 124 THR A CA 1
ATOM 977 C C . THR A 1 124 ? 0.687 -4.670 -9.395 1.00 82.88 124 THR A C 1
ATOM 979 O O . THR A 1 124 ? 0.374 -3.865 -10.273 1.00 82.88 124 THR A O 1
ATOM 982 N N . GLN A 1 125 ? 0.666 -5.987 -9.601 1.00 82.31 125 GLN A N 1
ATOM 983 C CA . GLN A 1 125 ? 0.022 -6.576 -10.784 1.00 82.31 125 GLN A CA 1
ATOM 984 C C . GLN A 1 125 ? -1.469 -6.864 -10.544 1.00 82.31 125 GLN A C 1
ATOM 986 O O . GLN A 1 125 ? -2.204 -7.143 -11.485 1.00 82.31 125 GLN A O 1
ATOM 991 N N . ARG A 1 126 ? -1.922 -6.778 -9.290 1.00 88.38 126 ARG A N 1
ATOM 992 C CA . ARG A 1 126 ? -3.287 -7.056 -8.824 1.00 88.38 126 ARG A CA 1
ATOM 993 C C . ARG A 1 126 ? -3.967 -5.759 -8.383 1.00 88.38 126 ARG A C 1
ATOM 995 O O . ARG A 1 126 ? -4.551 -5.681 -7.306 1.00 88.38 126 ARG A O 1
ATOM 1002 N N . ARG A 1 127 ? -3.847 -4.710 -9.207 1.00 88.12 127 ARG A N 1
ATOM 1003 C CA . ARG A 1 127 ? -4.300 -3.345 -8.886 1.00 88.12 127 ARG A CA 1
ATOM 1004 C C . ARG A 1 127 ? -5.741 -3.308 -8.405 1.00 88.12 127 ARG A C 1
ATOM 1006 O O . ARG A 1 127 ? -6.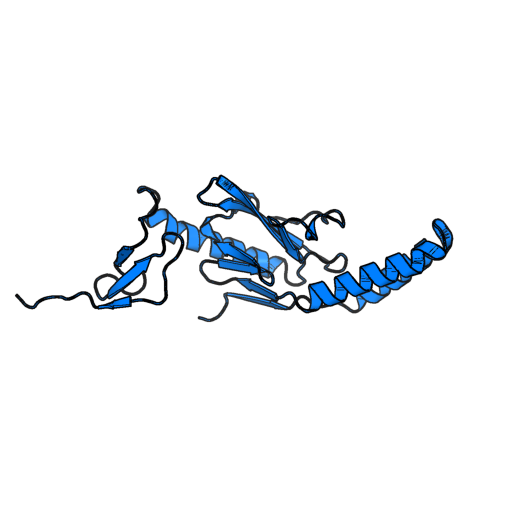002 -2.735 -7.353 1.00 88.12 127 ARG A O 1
ATOM 1013 N N . ASP A 1 128 ? -6.650 -3.866 -9.190 1.00 90.88 128 ASP A N 1
ATOM 1014 C CA . ASP A 1 128 ? -8.082 -3.723 -8.934 1.00 90.88 128 ASP A CA 1
ATOM 1015 C C . ASP A 1 128 ? -8.491 -4.479 -7.666 1.00 90.88 128 ASP A C 1
ATOM 1017 O O . ASP A 1 128 ? -9.281 -3.978 -6.871 1.00 90.88 128 ASP A O 1
ATOM 1021 N N . GLU A 1 129 ? -7.851 -5.619 -7.405 1.00 92.50 129 GLU A N 1
ATOM 1022 C CA . GLU A 1 129 ? -8.012 -6.357 -6.156 1.00 92.50 129 GLU A CA 1
ATOM 1023 C C . GLU A 1 129 ? -7.472 -5.574 -4.953 1.00 92.50 129 GLU A C 1
ATOM 1025 O O . GLU A 1 129 ? -8.164 -5.435 -3.946 1.00 92.50 129 GLU A O 1
ATOM 1030 N N . LEU A 1 130 ? -6.269 -4.994 -5.061 1.00 92.19 130 LEU A N 1
ATOM 1031 C CA . LEU A 1 130 ? -5.709 -4.157 -4.001 1.00 92.19 130 LEU A CA 1
ATOM 1032 C C . LEU A 1 130 ? -6.592 -2.928 -3.732 1.00 92.19 130 LEU A C 1
ATOM 1034 O O . LEU A 1 130 ? -6.778 -2.5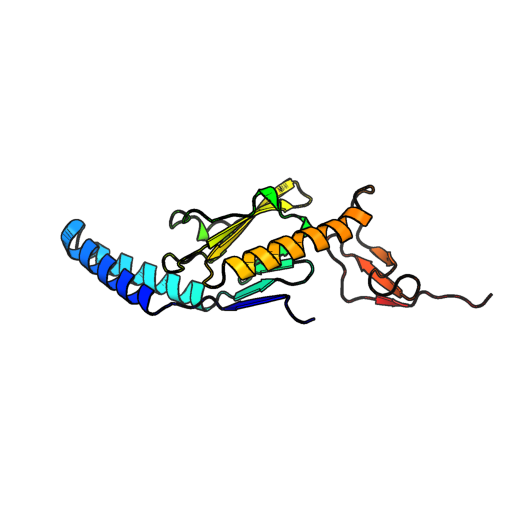58 -2.576 1.00 92.19 130 LEU A O 1
ATOM 1038 N N . ILE A 1 131 ? -7.148 -2.300 -4.773 1.00 93.12 131 ILE A N 1
ATOM 1039 C CA . ILE A 1 131 ? -8.097 -1.185 -4.637 1.00 93.12 131 ILE A CA 1
ATOM 1040 C C . ILE A 1 131 ? -9.344 -1.643 -3.885 1.00 93.12 131 ILE A C 1
ATOM 1042 O O . ILE A 1 131 ? -9.702 -1.002 -2.899 1.00 93.12 131 ILE A O 1
ATOM 1046 N N . ALA A 1 132 ? -9.959 -2.754 -4.295 1.00 94.00 132 ALA A N 1
ATOM 1047 C CA . ALA A 1 132 ? -11.158 -3.280 -3.651 1.00 94.00 132 ALA A CA 1
ATOM 1048 C C . ALA A 1 132 ? -10.915 -3.597 -2.165 1.00 94.00 132 ALA A C 1
ATOM 1050 O O . ALA A 1 132 ? -11.700 -3.196 -1.301 1.00 94.00 132 ALA A O 1
ATOM 1051 N N . VAL A 1 133 ? -9.789 -4.248 -1.851 1.00 95.06 133 VAL A N 1
ATOM 1052 C CA . VAL A 1 133 ? -9.404 -4.580 -0.473 1.00 95.06 133 VAL A CA 1
ATOM 1053 C C . VAL A 1 133 ? -9.128 -3.323 0.351 1.00 95.06 133 VAL A C 1
ATOM 1055 O O . VAL A 1 133 ? -9.600 -3.223 1.483 1.00 95.06 133 VAL A O 1
ATOM 1058 N N . LEU A 1 134 ? -8.407 -2.338 -0.195 1.00 94.31 134 LEU A N 1
ATOM 1059 C CA . LEU A 1 134 ? -8.149 -1.077 0.503 1.00 94.31 134 LEU A CA 1
ATOM 1060 C C . LEU A 1 134 ? -9.439 -0.290 0.736 1.00 94.31 134 LEU A C 1
ATOM 1062 O O . LEU A 1 134 ? -9.639 0.230 1.829 1.00 94.31 134 LEU A O 1
ATOM 1066 N N . GLU A 1 135 ? -10.323 -0.199 -0.253 1.00 94.31 135 GLU A N 1
ATOM 1067 C CA . GLU A 1 135 ? -11.588 0.522 -0.131 1.00 94.31 135 GLU A CA 1
ATOM 1068 C C . GLU A 1 135 ? -12.490 -0.096 0.944 1.00 94.31 135 GLU A C 1
ATOM 1070 O O . GLU A 1 135 ? -13.030 0.611 1.803 1.00 94.31 135 GLU A O 1
ATOM 1075 N N . TRP A 1 136 ? -12.633 -1.423 0.931 1.00 94.12 136 TRP A N 1
ATOM 1076 C CA . TRP A 1 136 ? -13.375 -2.150 1.957 1.00 94.12 136 TRP A CA 1
ATOM 1077 C C . TRP A 1 136 ? -12.715 -2.022 3.337 1.00 94.12 136 TRP A C 1
ATOM 1079 O O . TRP A 1 136 ? -13.387 -1.706 4.324 1.00 94.12 136 TRP A O 1
ATOM 1089 N N . GLY A 1 137 ? -11.396 -2.207 3.406 1.00 92.94 137 GLY A N 1
ATOM 1090 C CA . GLY A 1 137 ? -10.621 -2.161 4.642 1.00 92.94 137 GLY A CA 1
ATOM 1091 C C . GLY A 1 137 ? -10.642 -0.780 5.298 1.00 92.94 137 GLY A C 1
ATOM 1092 O O . GLY A 1 137 ? -10.893 -0.678 6.495 1.00 92.94 137 GLY A O 1
ATOM 1093 N N . MET A 1 138 ? -10.477 0.297 4.522 1.00 92.88 138 MET A N 1
ATOM 1094 C CA . MET A 1 138 ? -10.563 1.677 5.017 1.00 92.88 138 MET A CA 1
ATOM 1095 C C . MET A 1 138 ? -11.953 2.006 5.559 1.00 92.88 138 MET A C 1
ATOM 1097 O O . MET A 1 138 ? -12.056 2.573 6.646 1.00 92.88 138 MET A O 1
ATOM 1101 N N . ARG A 1 139 ? -13.024 1.643 4.838 1.00 90.12 139 ARG A N 1
ATOM 1102 C CA . ARG A 1 139 ? -14.402 1.854 5.316 1.00 90.12 139 ARG A CA 1
ATOM 1103 C C . ARG A 1 139 ? -14.656 1.106 6.620 1.00 90.12 139 ARG A C 1
ATOM 1105 O O . ARG A 1 139 ? -15.149 1.699 7.574 1.00 90.12 139 ARG A O 1
ATOM 1112 N N . SER A 1 140 ? -14.254 -0.159 6.683 1.00 89.06 140 SER A N 1
ATOM 1113 C CA . SER A 1 140 ? -14.446 -1.008 7.861 1.00 89.06 140 SER A CA 1
ATOM 1114 C C . SER A 1 140 ? -13.634 -0.516 9.064 1.00 89.06 140 SER A C 1
ATOM 1116 O O . SER A 1 140 ? -14.167 -0.400 10.167 1.00 89.06 140 SER A O 1
ATOM 1118 N N . ALA A 1 141 ? -12.363 -0.161 8.856 1.00 88.38 141 ALA A N 1
ATOM 1119 C CA . ALA A 1 141 ? -11.497 0.390 9.896 1.00 88.38 141 ALA A CA 1
ATOM 1120 C C . ALA A 1 141 ? -12.010 1.743 10.405 1.00 88.38 141 ALA A C 1
ATOM 1122 O O . ALA A 1 141 ? -11.968 2.006 11.604 1.00 88.38 141 ALA A O 1
ATOM 1123 N N . ARG A 1 142 ? -12.551 2.588 9.519 1.00 85.19 142 ARG A N 1
ATOM 1124 C CA . ARG A 1 142 ? -13.187 3.851 9.907 1.00 85.19 142 ARG A CA 1
ATOM 1125 C C . ARG A 1 142 ? -14.509 3.668 10.622 1.00 85.19 142 ARG A C 1
ATOM 1127 O O . ARG A 1 142 ? -14.763 4.442 11.524 1.00 85.19 142 ARG A O 1
ATOM 1134 N N . ALA A 1 143 ? -15.337 2.690 10.269 1.00 82.19 143 ALA A N 1
ATOM 1135 C CA . ALA A 1 143 ? -16.550 2.405 11.034 1.00 82.19 143 ALA A CA 1
ATOM 1136 C C . ALA A 1 143 ? -16.191 1.989 12.470 1.00 82.19 143 ALA A C 1
ATOM 1138 O O . ALA A 1 143 ? -16.763 2.503 13.430 1.00 82.19 143 ALA A O 1
ATOM 1139 N N . ARG A 1 144 ? -15.160 1.145 12.618 1.00 80.94 144 ARG A N 1
ATOM 1140 C CA . ARG A 1 144 ? -14.622 0.757 13.928 1.00 80.94 144 ARG A CA 1
ATOM 1141 C C . ARG A 1 144 ? -14.018 1.931 14.690 1.00 80.94 144 ARG A C 1
ATOM 1143 O O . ARG A 1 144 ? -14.298 2.058 15.869 1.00 80.94 144 ARG A O 1
ATOM 1150 N N . ALA A 1 145 ? -13.233 2.792 14.042 1.00 73.12 145 ALA A N 1
ATOM 1151 C CA . ALA A 1 145 ? -12.659 3.985 14.672 1.00 73.12 145 ALA A CA 1
ATOM 1152 C C . ALA A 1 145 ? -13.712 5.078 14.945 1.00 73.12 145 ALA A C 1
ATOM 1154 O O . ALA A 1 145 ? -13.623 5.800 15.928 1.00 73.12 145 ALA A O 1
ATOM 1155 N N . GLY A 1 146 ? -14.718 5.182 14.078 1.00 61.19 146 GLY A N 1
ATOM 1156 C CA . GLY A 1 146 ? -15.831 6.129 14.097 1.00 61.19 146 GLY A CA 1
ATOM 1157 C C . GLY A 1 146 ? -16.800 5.892 15.245 1.00 61.19 146 GLY A C 1
ATOM 1158 O O . GLY A 1 146 ? -17.280 6.856 15.830 1.00 61.19 146 GLY A O 1
ATOM 1159 N N . ALA A 1 147 ? -16.977 4.631 15.652 1.00 53.72 147 ALA A N 1
ATOM 1160 C CA . ALA A 1 147 ? -17.617 4.285 16.921 1.00 53.72 147 ALA A CA 1
ATOM 1161 C C . ALA A 1 147 ? -16.957 4.977 18.137 1.00 53.72 147 ALA A C 1
ATOM 1163 O O . ALA A 1 147 ? -17.586 5.100 19.182 1.00 53.72 147 ALA A O 1
ATOM 1164 N N . TRP A 1 148 ? -15.727 5.488 17.982 1.00 48.12 148 TRP A N 1
ATOM 1165 C CA . TRP A 1 148 ? -14.986 6.256 18.985 1.00 48.12 148 TRP A CA 1
ATOM 1166 C C . TRP A 1 148 ? -14.744 7.725 18.590 1.00 48.12 148 TRP A C 1
ATOM 1168 O O . TRP A 1 148 ? -14.175 8.471 19.376 1.00 48.12 148 TRP A O 1
ATOM 1178 N N . ALA A 1 149 ? -15.165 8.184 17.403 1.00 41.41 149 ALA A N 1
ATOM 1179 C CA . ALA A 1 149 ? -14.778 9.490 16.842 1.00 41.41 149 ALA A CA 1
ATOM 1180 C C . ALA A 1 149 ? -15.501 10.717 17.439 1.00 41.41 149 ALA A C 1
ATOM 1182 O O . ALA A 1 149 ? -15.279 11.836 16.981 1.00 41.41 149 ALA A O 1
ATOM 1183 N N . GLY A 1 150 ? -16.333 10.533 18.465 1.00 41.03 150 GLY A N 1
ATOM 1184 C CA . GLY A 1 150 ? -16.869 11.628 19.286 1.00 41.03 150 GLY A CA 1
ATOM 1185 C C . GLY A 1 150 ? -16.031 11.932 20.530 1.00 41.03 150 GLY A C 1
ATOM 1186 O O . GLY A 1 150 ? -16.245 12.943 21.192 1.00 41.03 150 GLY A O 1
ATOM 1187 N N . THR A 1 151 ? -15.061 11.080 20.843 1.00 41.06 151 THR A N 1
ATOM 1188 C CA . THR A 1 151 ? -14.241 11.167 22.046 1.00 41.06 151 THR A CA 1
ATOM 1189 C C . THR A 1 151 ? -12.798 11.221 21.572 1.00 41.06 151 THR A C 1
ATOM 1191 O O . THR A 1 151 ? -12.406 10.463 20.688 1.00 41.06 151 THR A O 1
ATOM 1194 N N . SER A 1 152 ? -11.987 12.134 22.110 1.00 52.19 152 SER A N 1
ATOM 1195 C CA . SER A 1 152 ? -10.527 12.047 21.983 1.00 52.19 152 SER A CA 1
ATOM 1196 C C . SER A 1 152 ? -10.107 10.581 22.086 1.00 52.19 152 SER A C 1
ATOM 1198 O O . SER A 1 152 ? -10.567 9.923 23.025 1.00 52.19 152 SER A O 1
ATOM 1200 N N . LEU A 1 153 ? -9.315 10.079 21.123 1.00 61.16 153 LEU A N 1
ATOM 1201 C CA . LEU A 1 153 ? -8.855 8.687 21.131 1.00 61.16 153 LEU A CA 1
ATOM 1202 C C . LEU A 1 153 ? -8.499 8.302 22.571 1.00 61.16 153 LEU A C 1
ATOM 1204 O O . LEU A 1 153 ? -7.764 9.067 23.210 1.00 61.16 153 LEU A O 1
ATOM 1208 N N . PRO A 1 154 ? -9.050 7.196 23.096 1.00 65.19 154 PRO A N 1
ATOM 1209 C CA . PRO A 1 154 ? -8.807 6.822 24.474 1.00 65.19 154 PRO A CA 1
ATOM 1210 C C . PRO A 1 154 ? -7.301 6.794 24.744 1.00 65.19 154 PRO A C 1
ATOM 1212 O O . PRO A 1 154 ? -6.511 6.353 23.899 1.00 65.19 154 PRO A O 1
ATOM 1215 N N . VAL A 1 155 ? -6.899 7.307 25.908 1.00 78.62 155 VAL A N 1
ATOM 1216 C CA . VAL A 1 155 ? -5.517 7.171 26.383 1.00 78.62 155 VAL A CA 1
ATOM 1217 C C . VAL A 1 155 ? -5.141 5.689 26.451 1.00 78.62 155 VAL A C 1
ATOM 1219 O O . VAL A 1 155 ? -6.008 4.821 26.453 1.00 78.62 155 VAL A O 1
ATOM 1222 N N . ALA A 1 156 ? -3.849 5.367 26.468 1.00 88.00 156 ALA A N 1
ATOM 1223 C CA . ALA A 1 156 ? -3.452 3.972 26.628 1.00 88.00 156 ALA A CA 1
ATOM 1224 C C . ALA A 1 156 ? -4.062 3.398 27.923 1.00 88.00 156 ALA A C 1
ATOM 1226 O O . ALA A 1 156 ? -3.962 4.025 28.980 1.00 88.00 156 ALA A O 1
ATOM 1227 N N . GLY A 1 157 ? -4.731 2.249 27.833 1.00 90.56 157 GLY A N 1
ATOM 1228 C CA . GLY A 1 157 ? -5.598 1.773 28.907 1.00 90.56 157 GLY A CA 1
ATOM 1229 C C . GLY A 1 157 ? -6.313 0.459 28.603 1.00 90.56 157 GLY A C 1
ATOM 1230 O O . GLY A 1 157 ? -6.292 -0.043 27.479 1.00 90.56 157 GLY A O 1
ATOM 1231 N N . TRP A 1 158 ? -6.963 -0.095 29.627 1.00 91.06 158 TRP A N 1
ATOM 1232 C CA . TRP A 1 158 ? -7.883 -1.222 29.490 1.00 91.06 158 TRP A CA 1
ATOM 1233 C C . TRP A 1 158 ? -9.282 -0.712 29.156 1.00 91.06 158 TRP A C 1
ATOM 1235 O O . TRP A 1 158 ? -9.804 0.168 29.837 1.00 91.06 158 TRP A O 1
ATOM 1245 N N . TYR A 1 159 ? -9.882 -1.290 28.127 1.00 89.31 159 TYR A N 1
ATOM 1246 C CA . TYR A 1 159 ? -11.216 -0.947 27.638 1.00 89.31 159 TYR A CA 1
ATOM 1247 C C . TYR A 1 159 ? -11.974 -2.230 27.298 1.00 89.31 159 TYR A C 1
ATOM 1249 O O . TYR A 1 159 ? -11.350 -3.283 27.161 1.00 89.31 159 TYR A O 1
ATOM 1257 N N . ASP A 1 160 ? -13.296 -2.155 27.140 1.00 89.69 160 ASP A N 1
ATOM 1258 C CA . ASP A 1 160 ? -14.089 -3.306 26.695 1.00 89.69 160 ASP A CA 1
ATOM 1259 C C . ASP A 1 160 ? -13.544 -3.873 25.380 1.00 89.69 160 ASP A C 1
ATOM 1261 O O . ASP A 1 160 ? -13.257 -3.131 24.437 1.00 89.69 160 ASP A O 1
ATOM 1265 N N . ASP A 1 161 ? -13.377 -5.198 25.336 1.00 88.38 161 ASP A N 1
ATOM 1266 C CA . ASP A 1 161 ? -12.814 -5.883 24.182 1.00 88.38 161 ASP A CA 1
ATOM 1267 C C . ASP A 1 161 ? -13.790 -5.777 22.999 1.00 88.38 161 ASP A C 1
ATOM 1269 O O . ASP A 1 161 ? -14.883 -6.350 23.054 1.00 88.38 161 ASP A O 1
ATOM 1273 N N . PRO A 1 162 ? -13.423 -5.092 21.899 1.00 78.88 162 PRO A N 1
ATOM 1274 C CA . PRO A 1 162 ? -14.301 -4.944 20.740 1.00 78.88 162 PRO A CA 1
ATOM 1275 C C . PRO A 1 162 ? -14.603 -6.281 20.052 1.00 78.88 162 PRO A C 1
ATOM 1277 O O . PRO A 1 162 ? -15.550 -6.360 19.271 1.00 78.88 162 PRO A O 1
ATOM 1280 N N . TRP A 1 163 ? -13.810 -7.326 20.315 1.00 82.00 163 TRP A N 1
ATOM 1281 C CA . TRP A 1 163 ? -14.032 -8.671 19.781 1.00 82.00 163 TRP A CA 1
ATOM 1282 C C . TRP A 1 163 ? -14.825 -9.577 20.727 1.00 82.00 163 TRP A C 1
ATOM 1284 O O . TRP A 1 163 ? -15.335 -10.604 20.282 1.00 82.00 163 TRP A O 1
ATOM 1294 N N . ALA A 1 164 ? -14.957 -9.206 22.001 1.00 82.56 164 ALA A N 1
ATOM 1295 C CA . ALA A 1 164 ? -15.740 -9.946 22.989 1.00 82.56 164 ALA A CA 1
ATOM 1296 C C . ALA A 1 164 ? -16.423 -8.987 23.990 1.00 82.56 164 ALA A C 1
ATOM 1298 O O . ALA A 1 164 ? -16.089 -8.987 25.183 1.00 82.56 164 ALA A O 1
ATOM 1299 N N . PRO A 1 165 ? -17.389 -8.165 23.527 1.00 80.50 165 PRO A N 1
ATOM 1300 C CA . PRO A 1 165 ? -17.978 -7.108 24.343 1.00 80.50 165 PRO A CA 1
ATOM 1301 C C . PRO A 1 165 ? -18.602 -7.660 25.629 1.00 80.50 165 PRO A C 1
ATOM 1303 O O . PRO A 1 165 ? -19.429 -8.573 25.594 1.00 80.50 165 PRO A O 1
ATOM 1306 N N . GLY A 1 166 ? -18.194 -7.118 26.777 1.00 82.00 166 GLY A N 1
ATOM 1307 C CA . GLY A 1 166 ? -18.690 -7.515 28.098 1.00 82.00 166 GLY A CA 1
ATOM 1308 C C . GLY A 1 166 ? -18.131 -8.830 28.661 1.00 82.00 166 GLY A C 1
ATOM 1309 O O . GLY A 1 166 ? -18.406 -9.131 29.827 1.00 82.00 166 GLY A O 1
ATOM 1310 N N . ALA A 1 167 ? -17.343 -9.589 27.892 1.00 87.06 167 ALA A N 1
ATOM 1311 C CA . ALA A 1 167 ? -16.698 -10.835 28.329 1.00 87.06 167 ALA A CA 1
ATOM 1312 C C . ALA A 1 167 ? -15.202 -10.666 28.654 1.00 87.06 167 ALA A C 1
ATOM 1314 O O . ALA A 1 167 ? -14.659 -11.386 29.499 1.00 87.06 167 ALA A O 1
ATOM 1315 N N . SER A 1 168 ? -14.541 -9.696 28.024 1.00 91.12 168 SER A N 1
ATOM 1316 C CA . SER A 1 168 ? -13.164 -9.322 28.339 1.00 91.12 168 SER A CA 1
ATOM 1317 C C . SER A 1 168 ? -12.920 -7.827 28.170 1.00 91.12 168 SER A C 1
ATOM 1319 O O . SER A 1 168 ? -13.637 -7.121 27.462 1.00 91.12 168 SER A O 1
ATOM 1321 N N . TRP A 1 169 ? -11.868 -7.355 28.827 1.00 92.88 169 TRP A N 1
ATOM 1322 C CA . TRP A 1 169 ? -11.167 -6.120 28.523 1.00 92.88 169 TRP A CA 1
ATOM 1323 C C . TRP A 1 169 ? -9.962 -6.406 27.638 1.00 92.88 169 TRP A C 1
ATOM 1325 O O . TRP A 1 169 ? -9.350 -7.474 27.711 1.00 92.88 169 TRP A O 1
ATOM 1335 N N . ARG A 1 170 ? -9.573 -5.422 26.837 1.00 92.94 170 ARG A N 1
ATOM 1336 C CA . ARG A 1 170 ? -8.369 -5.451 26.014 1.00 92.94 170 ARG A CA 1
ATOM 1337 C C . ARG A 1 170 ? -7.549 -4.190 26.233 1.00 92.94 170 ARG A C 1
ATOM 1339 O O . ARG A 1 170 ? -8.097 -3.128 26.514 1.00 92.94 170 ARG A O 1
ATOM 1346 N N . TRP A 1 171 ? -6.229 -4.307 26.138 1.00 90.88 171 TRP A N 1
ATOM 1347 C CA . TRP A 1 171 ? -5.349 -3.153 26.270 1.00 90.88 171 TRP A CA 1
ATOM 1348 C C . TRP A 1 171 ? -5.233 -2.404 24.939 1.00 90.88 171 TRP A C 1
ATOM 1350 O O . TRP A 1 171 ? -4.808 -2.980 23.929 1.00 90.88 171 TRP A O 1
ATOM 1360 N N . TRP A 1 172 ? -5.590 -1.122 24.953 1.00 88.56 172 TRP A N 1
ATOM 1361 C CA . TRP A 1 172 ? -5.348 -0.138 23.899 1.00 88.56 172 TRP A CA 1
ATOM 1362 C C . TRP A 1 172 ? -4.029 0.580 24.191 1.00 88.56 172 TRP A C 1
ATOM 1364 O O . TRP A 1 172 ? -3.851 1.128 25.275 1.00 88.56 172 TRP A O 1
ATOM 1374 N N . ASP A 1 173 ? -3.093 0.605 23.242 1.00 83.00 173 ASP A N 1
ATOM 1375 C CA . ASP A 1 173 ? -1.783 1.258 23.429 1.00 83.00 173 ASP A CA 1
ATOM 1376 C C . ASP A 1 173 ? -1.781 2.765 23.088 1.00 83.00 173 ASP A C 1
ATOM 1378 O O . ASP A 1 173 ? -0.728 3.406 23.041 1.00 83.00 173 ASP A O 1
ATOM 1382 N N . GLY A 1 174 ? -2.960 3.343 22.843 1.00 78.88 174 GLY A N 1
ATOM 1383 C CA . GLY A 1 174 ? -3.129 4.708 22.340 1.00 78.88 174 GLY A CA 1
ATOM 1384 C C . GLY A 1 174 ? -3.237 4.794 20.812 1.00 78.88 174 GLY A C 1
ATOM 1385 O O . GLY A 1 174 ? -3.612 5.843 20.289 1.00 78.88 174 GLY A O 1
ATOM 1386 N N . TRP A 1 175 ? -2.922 3.714 20.091 1.00 71.62 175 TRP A N 1
ATOM 1387 C CA . TRP A 1 175 ? -2.885 3.670 18.626 1.00 71.62 175 TRP A CA 1
ATOM 1388 C C . TRP A 1 175 ? -3.621 2.467 18.033 1.00 71.62 175 TRP A C 1
ATOM 1390 O O . TRP A 1 175 ? -4.200 2.584 16.951 1.00 71.62 175 TRP A O 1
ATOM 1400 N N . GLN A 1 176 ? -3.586 1.325 18.715 1.00 78.31 176 GLN A N 1
ATOM 1401 C CA . GLN A 1 176 ? -4.189 0.065 18.300 1.00 78.31 176 GLN A CA 1
ATOM 1402 C C . GLN A 1 176 ? -4.524 -0.819 19.513 1.00 78.31 176 GLN A C 1
ATOM 1404 O O . GLN A 1 176 ? -4.014 -0.646 20.624 1.00 78.31 176 GLN A O 1
ATOM 1409 N N . TRP A 1 177 ? -5.369 -1.819 19.277 1.00 83.12 177 TRP A N 1
ATOM 1410 C CA . TRP A 1 177 ? -5.623 -2.880 20.243 1.00 83.12 177 TRP A CA 1
ATOM 1411 C C . TRP A 1 177 ? -4.459 -3.861 20.267 1.00 83.12 177 TRP A C 1
ATOM 1413 O O . TRP A 1 177 ? -3.996 -4.323 19.225 1.00 83.12 177 TRP A O 1
ATOM 1423 N N . THR A 1 178 ? -4.001 -4.210 21.463 1.00 87.06 178 THR A N 1
ATOM 1424 C CA . THR A 1 178 ? -2.929 -5.191 21.644 1.00 87.06 178 THR A CA 1
ATOM 1425 C C . THR A 1 178 ? -3.488 -6.602 21.852 1.00 87.06 178 THR A C 1
ATOM 1427 O O . THR A 1 178 ? -4.690 -6.815 22.046 1.00 87.06 178 THR A O 1
ATOM 1430 N N . ALA A 1 179 ? -2.605 -7.602 21.824 1.00 86.62 179 ALA A N 1
ATOM 1431 C CA . ALA A 1 179 ? -2.975 -8.984 22.124 1.00 86.62 179 ALA A CA 1
ATOM 1432 C C . ALA A 1 179 ? -3.333 -9.207 23.606 1.00 86.62 179 ALA A C 1
ATOM 1434 O O . ALA A 1 179 ? -3.933 -10.229 23.929 1.00 86.62 179 ALA A O 1
ATOM 1435 N N . TYR A 1 180 ? -2.997 -8.266 24.495 1.00 92.25 180 TYR A N 1
ATOM 1436 C CA . TYR A 1 180 ? -3.271 -8.378 25.922 1.00 92.25 180 TYR A CA 1
ATOM 1437 C C . TYR A 1 180 ? -4.767 -8.203 26.201 1.00 92.25 180 TYR A C 1
ATOM 1439 O O . TYR A 1 180 ? -5.331 -7.130 25.977 1.00 92.25 180 TYR A O 1
ATOM 1447 N N . SER A 1 181 ? -5.396 -9.266 26.703 1.00 94.00 181 SER A N 1
ATOM 1448 C CA . SER A 1 181 ? -6.789 -9.294 27.153 1.00 94.00 181 SER A CA 1
ATOM 1449 C C . SER A 1 181 ? -6.878 -9.742 28.611 1.00 94.00 181 SER A C 1
ATOM 1451 O O . SER A 1 181 ? -6.124 -10.620 29.029 1.00 94.00 181 SER A O 1
ATOM 1453 N N . ALA A 1 182 ? -7.822 -9.183 29.360 1.00 91.62 182 ALA A N 1
ATOM 1454 C CA . ALA A 1 182 ? -8.158 -9.587 30.719 1.00 91.62 182 ALA A CA 1
ATOM 1455 C C . ALA A 1 182 ? -9.649 -9.957 30.779 1.00 91.62 182 ALA A C 1
ATOM 1457 O O . ALA A 1 182 ? -10.456 -9.275 30.157 1.00 91.62 182 ALA A O 1
ATOM 1458 N N . PRO A 1 183 ? -10.060 -11.018 31.485 1.00 89.38 183 PRO A N 1
ATOM 1459 C CA . PRO A 1 183 ? -11.480 -11.325 31.642 1.00 89.38 183 PRO A CA 1
ATOM 1460 C C . PRO A 1 183 ? -12.181 -10.225 32.452 1.00 89.38 183 PRO A C 1
ATOM 1462 O O . PRO A 1 183 ? -11.626 -9.728 33.434 1.00 89.38 183 PRO A O 1
ATOM 1465 N N . THR A 1 184 ? -13.411 -9.858 32.083 1.00 81.62 184 THR A N 1
ATOM 1466 C CA . THR A 1 184 ? -14.229 -8.974 32.926 1.00 81.62 184 THR A CA 1
ATOM 1467 C C . THR A 1 184 ? -14.593 -9.728 34.199 1.00 81.62 184 THR A C 1
ATOM 1469 O O . THR A 1 184 ? -15.317 -10.725 34.160 1.00 81.62 184 THR A O 1
ATOM 1472 N N . PHE A 1 185 ? -14.103 -9.268 35.353 1.00 66.12 185 PHE A N 1
ATOM 1473 C CA . PHE A 1 185 ? -14.454 -9.866 36.639 1.00 66.12 185 PHE A CA 1
ATOM 1474 C C . PHE A 1 185 ? -15.912 -9.522 36.975 1.00 66.12 185 PHE A C 1
ATOM 1476 O O . PHE A 1 185 ? -16.205 -8.547 37.665 1.00 66.12 185 PHE A O 1
ATOM 1483 N N . ARG A 1 186 ? -16.862 -10.313 36.465 1.00 59.25 186 ARG A N 1
ATOM 1484 C CA . ARG A 1 186 ? -18.238 -10.309 36.970 1.00 59.25 186 ARG A CA 1
ATOM 1485 C C . ARG A 1 186 ? -18.224 -10.993 38.328 1.00 59.25 186 ARG A C 1
ATOM 1487 O O . ARG A 1 186 ? -18.429 -12.200 38.428 1.00 59.25 186 ARG A O 1
ATOM 1494 N N . GLY A 1 187 ? -17.950 -10.216 39.373 1.00 51.94 187 GLY A N 1
ATOM 1495 C CA . GLY A 1 187 ? -18.242 -10.644 40.733 1.00 51.94 187 GLY A CA 1
ATOM 1496 C C . GLY A 1 187 ? -19.700 -11.094 40.786 1.00 51.94 187 GLY A C 1
ATOM 1497 O O . GLY A 1 187 ? -20.597 -10.314 40.461 1.00 51.94 187 GLY A O 1
ATOM 1498 N N . ARG A 1 188 ? -19.932 -12.365 41.129 1.00 49.00 188 ARG A N 1
ATOM 1499 C CA . ARG A 1 188 ? -21.256 -12.829 41.545 1.00 49.00 188 ARG A CA 1
ATOM 1500 C C . ARG A 1 188 ? -21.635 -11.981 42.761 1.00 49.00 188 ARG A C 1
ATOM 1502 O O . ARG A 1 188 ? -20.972 -12.089 43.790 1.00 49.00 188 ARG A O 1
ATOM 1509 N N . ARG A 1 189 ? -22.603 -11.081 42.594 1.00 46.34 189 ARG A N 1
ATOM 1510 C CA . ARG A 1 189 ? -23.395 -10.588 43.722 1.00 46.34 189 ARG A CA 1
ATOM 1511 C C . ARG A 1 189 ? -24.397 -11.662 44.106 1.00 46.34 189 ARG A C 1
ATOM 1513 O O . ARG A 1 189 ? -24.852 -12.367 43.176 1.00 46.34 189 ARG A O 1
#

Radius of gyration: 21.28 Å; Cα contacts (8 Å, |Δi|>4): 304; chains: 1; bounding box: 54×30×72 Å

Secondary structure (DSSP, 8-state):
---SEEEE----HHHHHHHHHHHHHIIIII-GGGHHHHHHHHHHHHHHHHT-EEEE-SSEEEETTEEEEGGGB-GGG-EEPP---TTGGG-TTEEEE--TT-SEEEEEEEE-TTS-EEEEEEEES-HHHHHHHHHHHHHHHHHHHHTTTTS--PPSEEEE-TTSTTTEEEEE-SSSEEEEEEE------

Solvent-accessible surface area (backbone atoms only — not comparable to full-atom values): 10607 Å² total; per-residue (Å²): 136,83,64,79,38,77,47,72,38,70,84,51,79,65,38,57,54,52,49,54,51,52,42,52,46,27,50,75,75,72,40,61,85,49,31,63,57,54,52,51,53,48,51,52,50,49,61,56,40,56,70,26,38,39,38,30,45,71,50,36,39,30,43,53,95,42,74,45,55,26,52,36,45,36,71,90,51,53,45,74,43,72,86,67,61,92,66,52,68,74,42,90,53,40,42,52,50,61,54,94,66,38,93,34,33,40,22,33,38,28,38,45,98,86,67,48,70,39,32,45,28,41,28,34,92,56,48,68,60,54,49,52,50,48,53,52,26,25,52,54,24,32,53,64,49,50,79,44,67,91,46,79,76,63,68,62,42,80,40,73,17,91,92,40,73,82,57,24,27,25,34,32,74,57,85,52,78,52,93,53,68,45,72,52,84,76,71,84,125

Foldseek 3Di:
DDFLDKDQQADDPVLVVVLVVVLVCCPPPPHNVCSVVSVVLSVVLRVVRNQWMWTHHLFWTATRPDIDGLQFWDLVQWDWDDDDDSCPVVDPQESDSADPPQPTKIWIWGADPVRDIHIYIHRDVCRVSVNVSSNVSSVSNNVVVVVVVVDQQDDFDWDADPVHGQQWTFTDNSHDTDPDIGGDPPPDD

pLDDT: mean 80.47, std 13.48, range [41.03, 95.06]

Nearest PDB structures (foldseek):
  4c0a-assembly2_A  TM=6.287E-01  e=4.749E-02  Homo sapiens
  2w9j-assembly2_B  TM=5.478E-01  e=1.197E+00  Schizosaccharomyces pombe
  5xnx-assembly1_A  TM=3.847E-01  e=1.597E+00  Mycobacterium tuberculosis H37Rv
  7z15-assembly1_A  TM=3.458E-01  e=7.572E+00  Escherichia coli
  3qvs-assembly1_A  TM=3.552E-01  e=5.676E+00  Archaeoglobus fulgidus

Mean predicted aligned error: 11.38 Å

=== Feature glossary ===
The features interleaved in this record are:

— What the protein is —

Sequence gives the chain of amino acids in standard one-letter code (A=alanine, C=cysteine, …, Y=tyrosine), read N→C. It is the only feature that is directly encoded by the gene; all structural features are derived from the folded form of this sequence.

Database cross-references. InterPro integrates a dozen domain/family signature databases into unified entries with residue-range hits. GO terms attach function/process/location labels with evidence codes. CATH codes position the fold in a four-level structural taxonomy. Organism is the NCBI-taxonomy species name.

— Where its atoms are —

Atomic coordinates in PDBx/mmCIF format — the same representation the Protein Data Bank distributes. Each line of the _atom_site loop places one backbone atom in Cartesian space (units: ångströms, origin: arbitrary).

The six renders are orthographic views along the three Cartesian axes in both directions. Representation (cartoon, sticks, or surface) and color scheme (sequence-rainbow or by-chain) vary across proteins so the training set covers all the common visualization conventions.

— Local backbone conformation —

Eight-state secondary structure (DSSP): H is the canonical α-helix, G the tighter 3₁₀-helix, I the wider π-helix; E/B are β-structure, T and S are turns and bends, and '-' is everything else. DSSP derives these from the pattern of main-chain N–H···O=C hydrogen bonds, not from the sequence.

P-SEA three-state annotation labels each residue as helix, strand, or coil based purely on the geometry of the Cα trace. It serves as a fallback when the full backbone (and thus DSSP) is unavailable.

The φ/ψ torsion pair specifies the backbone conformation 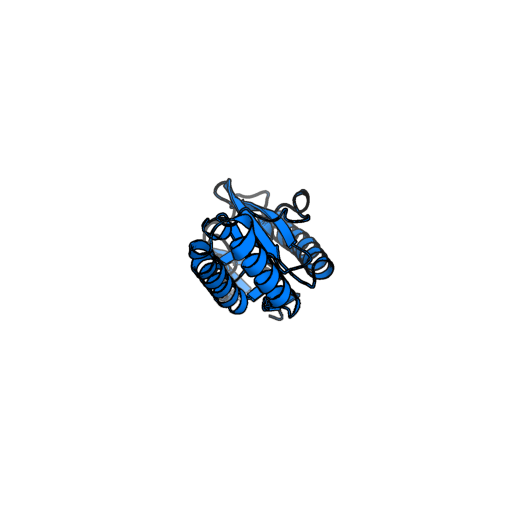at each residue. φ rotates about the N–Cα bond, ψ about the Cα–C bond. Steric clashes forbid most of the (φ, ψ) plane — the allowed regions (α-helix basin, β-sheet basin, left-handed helix) are the Ramachandran-allowed regions.

— Global shape and packing —

The geometric summary reports three shape descriptors. Rg (radius of gyration) measures how spread out the Cα atoms are about their centre of mass; compact globular proteins have small Rg, elongated or unfolded ones large. Cα contacts (<8 Å, |i−j|>4) count long-range residue pairs in spatial proximity — high for tightly packed folds, near zero for rods or random coil. The bounding-box extents give the protein's footprint along x, y, z in Å.

Solvent-accessible surface area (SASA) is the area in Å² traced out by the centre of a 1.4 Å probe sphere (a water molecule) rolled over the protein's van der Waals surface (Shrake–Rupley / Lee–Richards construction). Buried residues have near-zero SASA; fully exposed residues can e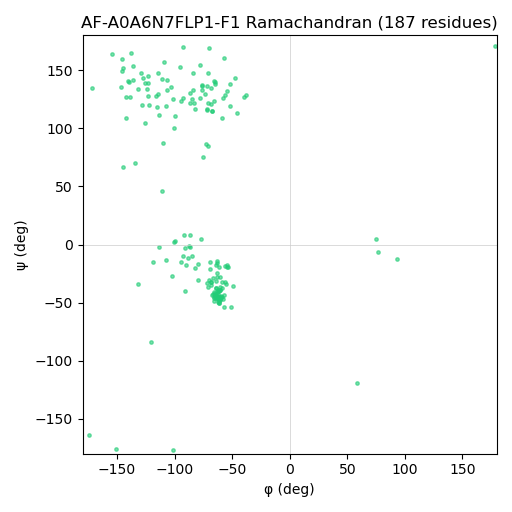xceed 200 Å². The total SASA scales roughly with the number of surface residues.

The contact map is a binary N×N matrix image: pixel (i, j) is dark where Cα_i and Cα_j are within 8 Å and |i−j|>4. Because the |i−j|>4 filter removes local helical contacts, off-diagonal stripes parallel to the main diagonal indicate parallel β-sheets; stripes perpendicular to it indicate antiparallel β-sheets. The Ramachandran plot scatters every residue's (φ, ψ) pair against the sterically allowed regions. The PAE heatmap renders the predicted-aligned-error matrix.

— Structural neighborhood —

3Di is Foldseek's structural alphabet. Each residue is assigned one of twenty discrete states based on how its Cα sits relative to its spatial (not sequential) neighbors. Aligning 3Di strings finds structural homologs roughly as well as full 3D superposition, but orders of magnitude faster.

Nearest PDB neighbors are the top structural matches found by Foldseek when searching this structure against the entire Protein Data Bank. Each hit reports a TM-score (0 to 1; >0.5 almost always implies the same fold) and an E-value. These are *structural* homologs — they may share no detectable sequence similarity.

— Confidence and disorder —

For AlphaFold models, the B-factor field carries pLDDT — the model's own estimate of local accuracy on a 0–100 scale. Regions with pLDDT<50 should be treated as essentially unmodeled; they often correspond to intrinsically disordered segments.

Crystallographic B-factors measure how much each atom's electron density is smeared out, in Å². They rise in mobile loops and surface residues and fall in the buried interior. In AlphaFold models this column is repurposed to hold pLDDT instead.

Predicted aligned error is AlphaFold's pairwise confidence. Unlike pLDDT (per-residue), PAE is per-residue-pair and captures whether two parts of the structure are correctly placed relative to each other. Units are ångströms of expected positional error.